Protein AF-A0ABD0WQ02-F1 (afdb_monomer_lite)

InterPro domains:
  IPR027932 Protein of unknown function DUF4606 [PF15379] (105-204)

Foldseek 3Di:
DVVVVVVVVVVVVVVVVVVVVVVVVVVPDDDPDPVVVVVVVVVVVVVVVVVVVVVCVVDDDDDDDDPDDDDDDDDDDDDDDDDPPPDPPDDDDDDDDDDDPDDPDDPVVVVVVVVVVVVVVVVCVVVPPDDDLVPDPVSVVVVVVVVVVVVVVVVVVVVVVVVVVVVVVVCCVVPPPVNVVVVVCVLQDDPPDDPVVNVVSVVVVVVVVPDDDDDDD

Organism: Umbra pygmaea (NCBI:txid75934)

Sequence (217 aa):
MITQVNSELNTEIRRERRLKQKERREDNREPQSAEGRESILQSKTYCRQMIKHVYRKERPEASKETWMTREQPPPGERRLKMGLRRQCVSVEAKGSEKRTPSEPVPLQFISALKLKSFREEMKRAVNAELHHPGQCERCLQQQATLSLNTFIRRKTTQLDAGTLEAKLQVHLCNRDAVCLLGEFLRDIPKPSDAPNWIWKQLQARERCTQQPGLAAE

Structure (mmCIF, N/CA/C/O backbone):
data_AF-A0ABD0WQ02-F1
#
_entry.id   AF-A0ABD0WQ02-F1
#
loop_
_atom_site.group_PDB
_atom_site.id
_atom_site.type_symbol
_atom_site.label_atom_id
_atom_site.label_alt_id
_atom_site.label_comp_id
_atom_site.label_asym_id
_atom_site.label_entity_id
_atom_site.label_seq_id
_atom_site.pdbx_PDB_ins_code
_atom_site.Cartn_x
_atom_site.Cartn_y
_atom_site.Cartn_z
_atom_site.occupancy
_atom_site.B_iso_or_equiv
_atom_site.auth_seq_id
_atom_site.auth_comp_id
_atom_site.auth_asym_id
_atom_site.auth_atom_id
_atom_site.pdbx_PDB_model_num
ATOM 1 N N . MET A 1 1 ? 4.666 44.256 -15.714 1.00 58.50 1 MET A N 1
ATOM 2 C CA . MET A 1 1 ? 5.268 43.053 -15.092 1.00 58.50 1 MET A CA 1
ATOM 3 C C . MET A 1 1 ? 4.372 42.437 -14.015 1.00 58.50 1 MET A C 1
ATOM 5 O O . MET A 1 1 ? 4.045 41.269 -14.144 1.00 58.50 1 MET A O 1
ATOM 9 N N . ILE A 1 2 ? 3.879 43.192 -13.023 1.00 55.22 2 ILE A N 1
ATOM 10 C CA . ILE A 1 2 ? 3.020 42.653 -11.937 1.00 55.22 2 ILE A CA 1
ATOM 11 C C . ILE A 1 2 ? 1.706 42.019 -12.449 1.00 55.22 2 ILE A C 1
ATOM 13 O O . ILE A 1 2 ? 1.268 40.987 -11.950 1.00 55.22 2 ILE A O 1
ATOM 17 N N . THR A 1 3 ? 1.088 42.587 -13.486 1.00 63.50 3 THR A N 1
ATOM 18 C CA . THR A 1 3 ? -0.161 42.070 -14.080 1.00 63.50 3 THR A CA 1
ATOM 19 C C . THR A 1 3 ? 0.006 40.731 -14.799 1.00 63.50 3 THR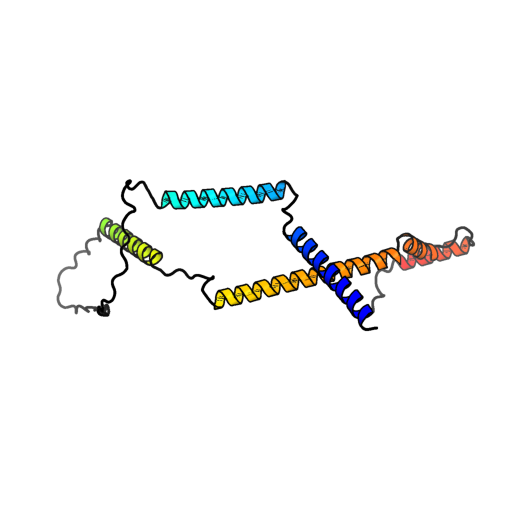 A C 1
ATOM 21 O O . THR A 1 3 ? -0.927 39.933 -14.816 1.00 63.50 3 THR A O 1
ATOM 24 N N . GLN A 1 4 ? 1.194 40.472 -15.347 1.00 62.66 4 GLN A N 1
ATOM 25 C CA . GLN A 1 4 ? 1.525 39.239 -16.062 1.00 62.66 4 GLN A CA 1
ATOM 26 C C . GLN A 1 4 ? 1.830 38.095 -15.087 1.00 62.66 4 GLN A C 1
ATOM 28 O O . GLN A 1 4 ? 1.313 36.995 -15.236 1.00 62.66 4 GLN A O 1
ATOM 33 N N . VAL A 1 5 ? 2.547 38.392 -14.000 1.00 67.75 5 VAL A N 1
ATOM 34 C CA . VAL A 1 5 ? 2.764 37.429 -12.908 1.00 67.75 5 VAL A CA 1
ATOM 35 C C . VAL A 1 5 ? 1.434 37.048 -12.242 1.00 67.75 5 VAL A C 1
ATOM 37 O O . VAL A 1 5 ? 1.190 35.882 -11.938 1.00 67.75 5 VAL A O 1
ATOM 40 N N . ASN A 1 6 ? 0.518 38.010 -12.081 1.00 62.97 6 ASN A N 1
ATOM 41 C CA . ASN A 1 6 ? -0.805 37.741 -11.519 1.00 62.97 6 ASN A CA 1
ATOM 42 C C . ASN A 1 6 ? -1.697 36.904 -12.447 1.00 62.97 6 ASN A C 1
ATOM 44 O O . ASN A 1 6 ? -2.488 36.099 -11.953 1.00 62.97 6 ASN A O 1
ATOM 48 N N . SER A 1 7 ? -1.620 37.064 -13.771 1.00 72.44 7 SER A N 1
ATOM 49 C CA . SER A 1 7 ? -2.402 36.225 -14.688 1.00 72.44 7 SER A CA 1
ATOM 50 C C . SER A 1 7 ? -1.874 34.789 -14.715 1.00 72.44 7 SER A C 1
ATOM 52 O O . SER A 1 7 ? -2.677 33.858 -14.640 1.00 72.44 7 SER A O 1
ATOM 54 N N . GLU A 1 8 ? -0.554 34.605 -14.711 1.00 74.12 8 GLU A N 1
ATOM 55 C CA . GLU A 1 8 ? 0.101 33.293 -14.646 1.00 74.12 8 GLU A CA 1
ATOM 56 C C . GLU A 1 8 ? -0.242 32.555 -13.344 1.00 74.12 8 GLU A C 1
ATOM 58 O O . GLU A 1 8 ? -0.749 31.428 -13.385 1.00 74.12 8 GLU A O 1
ATOM 63 N N . LEU A 1 9 ? -0.120 33.222 -12.192 1.00 73.19 9 LEU A N 1
ATOM 64 C CA . LEU A 1 9 ? -0.469 32.640 -10.894 1.00 73.19 9 LEU A CA 1
ATOM 65 C C . LEU A 1 9 ? -1.950 32.228 -10.824 1.00 73.19 9 LEU A C 1
ATOM 67 O O . LEU A 1 9 ? -2.296 31.156 -10.324 1.00 73.19 9 LEU A O 1
ATOM 71 N N . ASN A 1 10 ? -2.845 33.038 -11.396 1.00 74.25 10 ASN A N 1
ATOM 72 C CA . ASN A 1 10 ? -4.270 32.716 -11.460 1.00 74.25 10 ASN A CA 1
ATOM 73 C C . ASN A 1 10 ? -4.581 31.536 -12.394 1.00 74.25 10 ASN A C 1
ATOM 75 O O . ASN A 1 10 ? -5.540 30.795 -12.146 1.00 74.25 10 ASN A O 1
ATOM 79 N N . THR A 1 11 ? -3.808 31.337 -13.465 1.00 78.81 11 THR A N 1
ATOM 80 C CA . THR A 1 11 ? -3.963 30.151 -14.322 1.00 78.81 11 THR A CA 1
ATOM 81 C C . THR A 1 11 ? -3.508 28.877 -13.621 1.00 78.81 11 THR A C 1
ATOM 83 O O . THR A 1 11 ? -4.197 27.859 -13.727 1.00 78.81 11 THR A O 1
ATOM 86 N N . GLU A 1 12 ? -2.443 28.949 -12.825 1.00 80.94 12 GLU A N 1
ATOM 87 C CA . GLU A 1 12 ? -1.911 27.796 -12.102 1.00 80.94 12 GLU A CA 1
ATOM 88 C C . GLU A 1 12 ? -2.838 27.365 -10.958 1.00 80.94 12 GLU A C 1
ATOM 90 O O . GLU A 1 12 ? -3.225 26.200 -10.868 1.00 80.94 12 GLU A O 1
ATOM 95 N N . ILE A 1 13 ? -3.372 28.324 -10.193 1.00 82.62 13 ILE A N 1
ATOM 96 C CA . ILE A 1 13 ? -4.397 28.054 -9.169 1.00 82.62 13 ILE A CA 1
ATOM 97 C C . ILE A 1 13 ? -5.637 27.380 -9.784 1.00 82.62 13 ILE A C 1
ATOM 99 O O . ILE A 1 13 ? -6.251 26.494 -9.179 1.00 82.62 13 ILE A O 1
ATOM 103 N N . ARG A 1 14 ? -6.037 27.770 -11.002 1.00 78.44 14 ARG A N 1
ATOM 104 C CA . ARG A 1 14 ? -7.165 27.136 -11.706 1.00 78.44 14 ARG A CA 1
ATOM 105 C C . ARG A 1 14 ? -6.834 25.717 -12.172 1.00 78.44 14 ARG A C 1
ATOM 107 O O . ARG A 1 14 ? -7.721 24.862 -12.109 1.00 78.44 14 ARG A O 1
ATOM 114 N N . ARG A 1 15 ? -5.601 25.448 -12.611 1.00 82.00 15 ARG A N 1
ATOM 115 C CA . ARG A 1 15 ? -5.143 24.095 -12.974 1.00 82.00 15 ARG A CA 1
ATOM 116 C C . ARG A 1 15 ? -5.114 23.176 -11.762 1.00 82.00 15 ARG A C 1
ATOM 118 O O . ARG A 1 15 ? -5.722 22.108 -11.819 1.00 82.00 15 ARG A O 1
ATOM 125 N N . GLU A 1 16 ? -4.546 23.621 -10.645 1.00 80.94 16 GLU A N 1
ATOM 126 C CA . GLU A 1 16 ? -4.529 22.841 -9.405 1.00 80.94 16 GLU A CA 1
ATOM 127 C C . GLU A 1 16 ? -5.938 22.482 -8.921 1.00 80.94 16 GLU A C 1
ATOM 129 O O . GLU A 1 16 ? -6.197 21.348 -8.515 1.00 80.94 16 GLU A O 1
ATOM 134 N N . ARG A 1 17 ? -6.887 23.427 -8.993 1.00 83.19 17 ARG A N 1
ATOM 135 C CA . ARG A 1 17 ? -8.285 23.160 -8.620 1.00 83.19 17 ARG A CA 1
ATOM 136 C C . ARG A 1 17 ? -8.924 22.100 -9.519 1.00 83.19 17 ARG A C 1
ATOM 138 O O . ARG A 1 17 ? -9.641 21.241 -9.009 1.00 83.19 17 ARG A O 1
ATOM 145 N N . ARG A 1 18 ? -8.646 22.123 -10.828 1.00 81.00 18 ARG A N 1
ATOM 146 C CA . ARG A 1 18 ? -9.141 21.111 -11.780 1.00 81.00 18 ARG A CA 1
ATOM 147 C C . ARG A 1 18 ? -8.528 19.736 -11.517 1.00 81.00 18 ARG A C 1
ATOM 149 O O . ARG A 1 18 ? -9.262 18.751 -11.526 1.00 81.00 18 ARG A O 1
ATOM 156 N N . LEU A 1 19 ? -7.229 19.669 -11.222 1.00 77.25 19 LEU A N 1
ATOM 157 C CA . LEU A 1 19 ? -6.541 18.420 -10.879 1.00 77.25 19 LEU A CA 1
ATOM 158 C C . LEU A 1 19 ? -7.073 17.829 -9.567 1.00 77.25 19 LEU A C 1
ATOM 160 O O . LEU A 1 19 ? -7.493 16.675 -9.554 1.00 77.25 19 LEU A O 1
ATOM 164 N N . LYS A 1 20 ? -7.209 18.640 -8.509 1.00 75.75 20 LYS A N 1
ATOM 165 C CA . LYS A 1 20 ? -7.821 18.216 -7.234 1.00 75.75 20 LYS A CA 1
ATOM 166 C C . LYS A 1 20 ? -9.274 17.764 -7.392 1.00 75.75 20 LYS A C 1
ATOM 168 O O . LYS A 1 20 ? -9.738 16.895 -6.657 1.00 75.75 20 LYS A O 1
ATOM 173 N N . GLN A 1 21 ? -10.031 18.363 -8.312 1.00 76.12 21 GLN A N 1
ATOM 174 C CA . GLN A 1 21 ? -11.405 17.942 -8.590 1.00 76.12 21 GLN A CA 1
ATOM 175 C C . GLN A 1 21 ? -11.459 16.627 -9.381 1.00 76.12 21 GLN A C 1
ATOM 177 O O . GLN A 1 21 ? -12.359 15.823 -9.144 1.00 76.12 21 GLN A O 1
ATOM 182 N N . LYS A 1 22 ? -10.503 16.390 -10.287 1.00 71.44 22 LYS A N 1
ATOM 183 C CA . LYS A 1 22 ? -10.364 15.123 -11.018 1.00 71.44 22 LYS A CA 1
ATOM 184 C C . LYS A 1 22 ? -9.948 13.982 -10.083 1.00 71.44 22 LYS A C 1
ATOM 186 O O . LYS A 1 22 ? -10.582 12.935 -10.106 1.00 71.44 22 LYS A O 1
ATOM 191 N N . GLU A 1 23 ? -8.998 14.229 -9.184 1.00 63.03 23 GLU A N 1
ATOM 192 C CA . GLU A 1 23 ? -8.532 13.265 -8.178 1.00 63.03 23 GLU A CA 1
ATOM 193 C C . GLU A 1 23 ? -9.667 12.821 -7.233 1.00 63.03 23 GLU A C 1
ATOM 195 O O . GLU A 1 23 ? -9.897 11.628 -7.053 1.00 63.03 23 GLU A O 1
ATOM 200 N N . ARG A 1 24 ? -10.492 13.760 -6.737 1.00 65.62 24 ARG A N 1
ATOM 201 C CA . ARG A 1 24 ? -11.692 13.422 -5.938 1.00 65.62 24 ARG A CA 1
ATOM 202 C C . ARG A 1 24 ? -12.722 12.576 -6.690 1.00 65.62 24 ARG A C 1
ATOM 204 O O . ARG A 1 24 ? -13.493 11.857 -6.061 1.00 65.62 24 ARG A O 1
ATOM 211 N N . ARG A 1 25 ? -12.796 12.700 -8.019 1.00 61.62 25 ARG A N 1
ATOM 212 C CA . ARG A 1 25 ? -13.701 11.888 -8.849 1.00 61.62 25 ARG A CA 1
ATOM 213 C C . ARG A 1 25 ? -13.155 10.479 -9.071 1.00 61.62 25 ARG A C 1
ATOM 215 O O . ARG A 1 25 ? -13.950 9.555 -9.194 1.00 61.62 25 ARG A O 1
ATOM 222 N N . GLU A 1 26 ? -11.836 10.316 -9.108 1.00 59.44 26 GLU A N 1
ATOM 223 C CA . GLU A 1 26 ? -11.183 9.010 -9.234 1.00 59.44 26 GLU A CA 1
ATOM 224 C C . GLU A 1 26 ? -11.197 8.229 -7.912 1.00 59.44 26 GLU A C 1
ATOM 226 O O . GLU A 1 26 ? -11.478 7.035 -7.932 1.00 59.44 26 GLU A O 1
ATOM 231 N N . ASP A 1 27 ? -11.038 8.896 -6.764 1.00 54.09 27 ASP A N 1
ATOM 232 C CA . ASP A 1 27 ? -11.165 8.266 -5.437 1.00 54.09 27 ASP A CA 1
ATOM 233 C C . ASP A 1 27 ? -12.590 7.767 -5.121 1.00 54.09 27 ASP A C 1
ATOM 235 O O . ASP A 1 27 ? -12.761 6.801 -4.381 1.00 54.09 27 ASP A O 1
ATOM 239 N N . ASN A 1 28 ? -13.621 8.390 -5.704 1.00 56.91 28 ASN A N 1
ATOM 240 C CA . ASN A 1 28 ? -15.024 7.962 -5.589 1.00 56.91 28 ASN A CA 1
ATOM 241 C C . ASN A 1 28 ? -15.450 6.960 -6.677 1.00 56.91 28 ASN A C 1
ATOM 243 O O . ASN A 1 28 ? -16.639 6.660 -6.815 1.00 56.91 28 ASN A O 1
ATOM 247 N N . ARG A 1 29 ? -14.515 6.460 -7.492 1.00 54.62 29 ARG A N 1
ATOM 248 C CA . ARG A 1 29 ? -14.840 5.528 -8.570 1.00 54.62 29 ARG A CA 1
ATOM 249 C C . ARG A 1 29 ? -15.044 4.131 -7.985 1.00 54.62 29 ARG A C 1
ATOM 251 O O . ARG A 1 29 ? -14.101 3.445 -7.609 1.00 54.62 29 ARG A O 1
ATOM 258 N N . GLU A 1 30 ? -16.307 3.730 -7.900 1.00 59.22 30 GLU A N 1
ATOM 259 C CA . GLU A 1 30 ? -16.721 2.406 -7.434 1.00 59.22 30 GLU A CA 1
ATOM 260 C C . GLU A 1 30 ? -16.055 1.300 -8.285 1.00 59.22 30 GLU A C 1
ATOM 262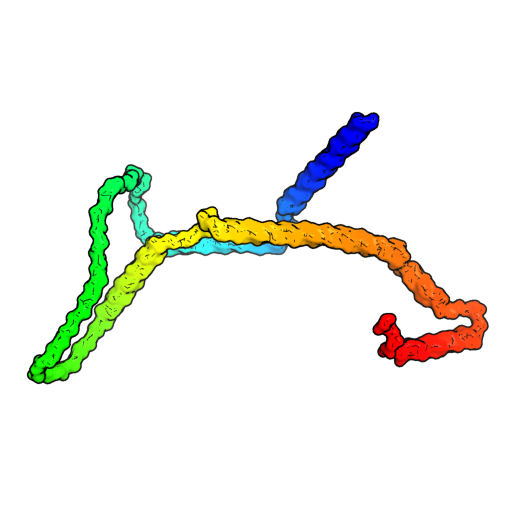 O O . GLU A 1 30 ? -15.985 1.460 -9.512 1.00 59.22 30 GLU A O 1
ATOM 267 N N . PRO A 1 31 ? -15.574 0.187 -7.686 1.00 53.81 31 PRO A N 1
ATOM 268 C CA . PRO A 1 31 ? -14.853 -0.861 -8.410 1.00 53.81 31 PRO A CA 1
ATOM 269 C C . PRO A 1 31 ? -15.636 -1.296 -9.650 1.00 53.81 31 PRO A C 1
ATOM 271 O O . PRO A 1 31 ? -16.807 -1.640 -9.538 1.00 53.81 31 PRO A O 1
ATOM 274 N N . GLN A 1 32 ? -15.037 -1.237 -10.841 1.00 51.91 32 GLN A N 1
ATOM 275 C CA . GLN A 1 32 ? -15.743 -1.520 -12.102 1.00 51.91 32 GLN A CA 1
ATOM 276 C C . GLN A 1 32 ? -15.813 -3.016 -12.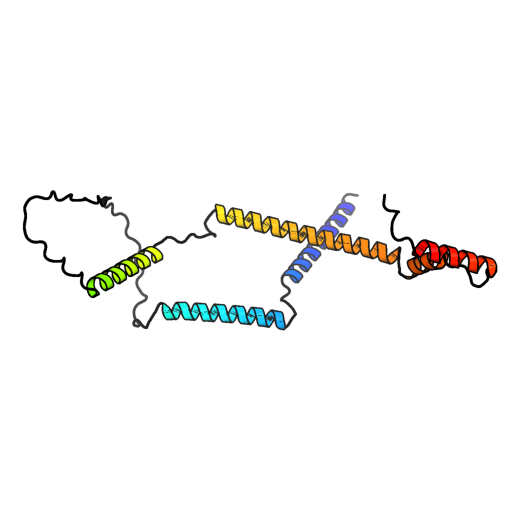447 1.00 51.91 32 GLN A C 1
ATOM 278 O O . GLN A 1 32 ? -16.540 -3.392 -13.360 1.00 51.91 32 GLN A O 1
ATOM 283 N N . SER A 1 33 ? -15.104 -3.871 -11.703 1.00 54.00 33 SER A N 1
ATOM 284 C CA . SER A 1 33 ? -15.207 -5.327 -11.837 1.00 54.00 33 SER A CA 1
ATOM 285 C C . SER A 1 33 ? -16.506 -5.831 -11.196 1.00 54.00 33 SER A C 1
ATOM 287 O O . SER A 1 33 ? -16.785 -5.539 -10.028 1.00 54.00 33 SER A O 1
ATOM 289 N N . ALA A 1 34 ? -17.293 -6.591 -11.963 1.00 55.88 34 ALA A N 1
ATOM 290 C CA . ALA A 1 34 ? -18.526 -7.229 -11.501 1.00 55.88 34 ALA A CA 1
ATOM 291 C C . ALA A 1 34 ? -18.277 -8.149 -10.289 1.00 55.88 34 ALA A C 1
ATOM 293 O O . ALA A 1 34 ? -19.029 -8.095 -9.318 1.00 55.88 34 ALA A O 1
ATOM 294 N N . GLU A 1 35 ? -17.156 -8.876 -10.284 1.00 54.94 35 GLU A N 1
ATOM 295 C CA . GLU A 1 35 ? -16.752 -9.781 -9.198 1.00 54.94 35 GLU A CA 1
ATOM 296 C C . GLU A 1 35 ? -16.457 -9.028 -7.888 1.00 54.94 35 GLU A C 1
ATOM 298 O O . GLU A 1 35 ? -16.830 -9.465 -6.796 1.00 54.94 35 GLU A O 1
ATOM 303 N N . GLY A 1 36 ? -15.841 -7.843 -7.980 1.00 51.31 36 GLY A N 1
ATOM 304 C CA . GLY A 1 36 ? -15.554 -7.003 -6.814 1.00 51.31 36 GLY A CA 1
ATOM 305 C C . GLY A 1 36 ? -16.816 -6.415 -6.173 1.00 51.31 36 GLY A C 1
ATOM 306 O O . GLY A 1 36 ? -16.904 -6.308 -4.948 1.00 51.31 36 GLY A O 1
ATOM 307 N N . ARG A 1 37 ? -17.823 -6.065 -6.985 1.00 56.50 37 ARG A N 1
ATOM 308 C CA . ARG A 1 37 ? -19.118 -5.555 -6.498 1.00 56.50 37 ARG A CA 1
ATOM 309 C C . ARG A 1 37 ? -19.926 -6.642 -5.803 1.00 56.50 37 ARG A C 1
ATOM 311 O O . ARG A 1 37 ? -20.528 -6.376 -4.764 1.00 56.50 37 ARG A O 1
ATOM 318 N N . GLU A 1 38 ? -19.904 -7.853 -6.347 1.00 63.97 38 GLU A N 1
ATOM 319 C CA . GLU A 1 38 ? -20.639 -8.993 -5.809 1.00 63.97 38 GLU A CA 1
ATOM 320 C C . GLU A 1 38 ? -20.063 -9.452 -4.462 1.00 63.97 38 GLU A C 1
ATOM 322 O O . GLU A 1 38 ? -20.814 -9.624 -3.504 1.00 63.97 38 GLU A O 1
ATOM 327 N N . SER A 1 39 ? -18.733 -9.491 -4.326 1.00 61.59 39 SER A N 1
ATOM 328 C CA . SER A 1 39 ? -18.047 -9.795 -3.060 1.00 61.59 39 SER A CA 1
ATOM 329 C C . SER A 1 39 ? -18.341 -8.767 -1.950 1.00 61.59 39 SER A C 1
ATOM 331 O O . SER A 1 39 ? -18.658 -9.123 -0.809 1.00 61.59 39 SER A O 1
ATOM 333 N N . ILE A 1 40 ? -18.340 -7.468 -2.279 1.00 66.25 40 ILE A N 1
ATOM 334 C CA . ILE A 1 40 ? -18.689 -6.401 -1.323 1.00 66.25 40 ILE A CA 1
ATOM 335 C C . ILE A 1 40 ? -20.172 -6.475 -0.931 1.00 66.25 40 ILE A C 1
ATOM 337 O O . ILE A 1 40 ? -20.515 -6.262 0.237 1.00 66.25 40 ILE A O 1
ATOM 341 N N . LEU A 1 41 ? -21.062 -6.776 -1.880 1.00 69.94 41 LEU A N 1
ATOM 342 C CA . LEU A 1 41 ? -22.494 -6.911 -1.617 1.00 69.94 41 LEU A CA 1
ATOM 343 C C . LEU A 1 41 ? -22.784 -8.134 -0.737 1.00 69.94 41 LEU A C 1
ATOM 345 O O . LEU A 1 41 ? -23.512 -8.005 0.248 1.00 69.94 41 LEU A O 1
ATOM 349 N N . GLN A 1 42 ? -22.148 -9.275 -1.020 1.00 72.06 42 GLN A N 1
ATOM 350 C CA . GLN A 1 42 ? -22.232 -10.493 -0.212 1.00 72.06 42 GLN A CA 1
ATOM 351 C C . GLN A 1 42 ? -21.767 -10.240 1.227 1.00 72.06 42 GLN A C 1
ATOM 353 O O . GLN A 1 42 ? -22.506 -10.527 2.173 1.00 72.06 42 GLN A O 1
ATOM 358 N N . SER A 1 43 ? -20.618 -9.583 1.411 1.00 72.81 43 SER A N 1
ATOM 359 C CA . SER A 1 43 ? -20.110 -9.203 2.736 1.00 72.81 43 SER A CA 1
ATOM 360 C C . SER A 1 43 ? -21.076 -8.278 3.496 1.00 72.81 43 SER A C 1
ATOM 362 O O . SER A 1 43 ? -21.418 -8.530 4.656 1.00 72.81 43 SER A O 1
ATOM 364 N N . LYS A 1 44 ? -21.634 -7.255 2.829 1.00 78.50 44 LYS A N 1
ATOM 365 C CA . LYS A 1 44 ? -22.646 -6.360 3.427 1.00 78.50 44 LYS A CA 1
ATOM 366 C C . LYS A 1 44 ? -23.928 -7.106 3.812 1.00 78.50 44 LYS A C 1
ATOM 368 O O . LYS A 1 44 ? -24.498 -6.834 4.872 1.00 78.50 44 LYS A O 1
ATOM 373 N N . THR A 1 45 ? -24.390 -8.048 2.986 1.00 81.50 45 THR A N 1
ATOM 374 C CA . THR A 1 45 ? -25.578 -8.860 3.295 1.00 81.50 45 THR A CA 1
ATOM 375 C C . THR A 1 45 ? -25.347 -9.802 4.471 1.00 81.50 45 THR A C 1
ATOM 377 O O . THR A 1 45 ? -26.208 -9.877 5.350 1.00 81.50 45 THR A O 1
ATOM 380 N N . TYR A 1 46 ? -24.171 -10.426 4.549 1.00 83.06 46 TYR A N 1
ATOM 381 C CA . TYR A 1 46 ? -23.774 -11.292 5.654 1.00 83.06 46 TYR A CA 1
ATOM 382 C C . TYR A 1 46 ? -23.750 -10.530 6.985 1.00 83.06 46 TYR A C 1
ATOM 384 O O . TYR A 1 46 ? -24.428 -10.920 7.937 1.00 83.06 46 TYR A O 1
ATOM 392 N N . CYS A 1 47 ? -23.081 -9.372 7.033 1.00 68.38 47 CYS A N 1
ATOM 393 C CA . CYS A 1 47 ? -23.049 -8.529 8.231 1.00 68.38 47 CYS A CA 1
ATOM 394 C C . CYS A 1 47 ? -24.460 -8.108 8.673 1.00 68.38 47 CYS A C 1
ATOM 396 O O . CYS A 1 47 ? -24.793 -8.167 9.856 1.00 68.38 47 CYS A O 1
ATOM 398 N N . ARG A 1 48 ? -25.337 -7.750 7.726 1.00 81.88 48 ARG A N 1
ATOM 399 C CA . ARG A 1 48 ? -26.725 -7.364 8.027 1.00 81.88 48 ARG A CA 1
ATOM 400 C C . ARG A 1 48 ? -27.555 -8.529 8.576 1.00 81.88 48 ARG A C 1
ATOM 402 O O . ARG A 1 48 ? -28.395 -8.313 9.451 1.00 81.88 48 ARG A O 1
ATOM 409 N N . GLN A 1 49 ? -27.351 -9.745 8.072 1.00 80.69 49 GLN A N 1
ATOM 410 C CA . GLN A 1 49 ? -28.025 -10.946 8.574 1.00 80.69 49 GLN A CA 1
ATOM 411 C C . GLN A 1 49 ? -27.526 -11.331 9.967 1.00 80.69 49 GLN A C 1
ATOM 413 O O . GLN A 1 49 ? -28.345 -11.601 10.845 1.00 80.69 49 GLN A O 1
ATOM 418 N N . MET A 1 50 ? -26.215 -11.261 10.198 1.00 79.94 50 MET A N 1
ATOM 419 C CA . MET A 1 50 ? -25.612 -11.538 11.500 1.00 79.94 50 MET A CA 1
ATOM 420 C C . MET A 1 50 ? -26.101 -10.576 12.579 1.00 79.94 50 MET A C 1
ATOM 422 O O . MET A 1 50 ? -26.532 -11.025 13.639 1.00 79.94 50 MET A O 1
ATOM 426 N N . ILE A 1 51 ? -26.149 -9.272 12.285 1.00 82.06 51 ILE A N 1
ATOM 427 C CA . ILE A 1 51 ? -26.714 -8.270 13.198 1.00 82.06 51 ILE A CA 1
ATOM 428 C C . ILE A 1 51 ? -28.166 -8.636 13.536 1.00 82.06 51 ILE A C 1
ATOM 430 O O . ILE A 1 51 ? -28.518 -8.760 14.704 1.00 82.06 51 ILE A O 1
ATOM 434 N N . LYS A 1 52 ? -29.011 -8.918 12.536 1.00 76.56 52 LYS A N 1
ATOM 435 C CA . LYS A 1 52 ? -30.405 -9.336 12.781 1.00 76.56 52 LYS A CA 1
ATOM 436 C C . LYS A 1 52 ? -30.517 -10.606 13.630 1.00 76.56 52 LYS A C 1
ATOM 438 O O . LYS A 1 52 ? -31.491 -10.738 14.369 1.00 76.56 52 LYS A O 1
ATOM 443 N N . HIS A 1 53 ? -29.578 -11.539 13.502 1.00 73.50 53 HIS A N 1
ATOM 444 C CA . HIS A 1 53 ? -29.566 -12.770 14.287 1.00 73.50 53 HIS A CA 1
ATOM 445 C C . HIS A 1 53 ? -29.205 -12.520 15.749 1.00 73.50 53 HIS A C 1
ATOM 447 O O . HIS A 1 53 ? -29.859 -13.078 16.627 1.00 73.50 53 HIS A O 1
ATOM 453 N N . VAL A 1 54 ? -28.225 -11.651 16.004 1.00 73.50 54 VAL A N 1
ATOM 454 C CA . VAL A 1 54 ? -27.848 -11.221 17.357 1.00 73.50 54 VAL A CA 1
ATOM 455 C C . VAL A 1 54 ? -29.028 -10.512 18.029 1.00 73.50 54 VAL A C 1
ATOM 457 O O . VAL A 1 54 ? -29.468 -10.942 19.092 1.00 73.50 54 VAL A O 1
ATOM 460 N N . TYR A 1 55 ? -29.651 -9.547 17.345 1.00 66.38 55 TYR A N 1
ATOM 461 C CA . TYR A 1 55 ? -30.809 -8.815 17.876 1.00 66.38 55 TYR A CA 1
ATOM 462 C C . TYR A 1 55 ? -32.040 -9.703 18.134 1.00 66.38 55 TYR A C 1
ATOM 464 O O . TYR A 1 55 ? -32.784 -9.459 19.080 1.00 66.38 55 TYR A O 1
ATOM 472 N N . ARG A 1 56 ? -32.269 -10.752 17.328 1.00 64.56 56 ARG A N 1
ATOM 473 C CA . ARG A 1 56 ? -33.347 -11.730 17.583 1.00 64.56 56 ARG A CA 1
ATOM 474 C C . ARG A 1 56 ? -33.031 -12.687 18.732 1.00 64.56 56 ARG A C 1
ATOM 476 O O . ARG A 1 56 ? -33.948 -13.136 19.406 1.00 64.56 56 ARG A O 1
ATOM 483 N N . LYS A 1 57 ? -31.755 -13.005 18.960 1.00 66.62 57 LYS A N 1
ATOM 484 C CA . LYS A 1 57 ? -31.324 -13.913 20.032 1.00 66.62 57 LYS A CA 1
ATOM 485 C C . LYS A 1 57 ? -31.362 -13.243 21.411 1.00 66.62 57 LYS A C 1
ATOM 487 O O . LYS A 1 57 ? -31.562 -13.929 22.406 1.00 66.62 57 LYS A O 1
ATOM 492 N N . GLU A 1 58 ? -31.226 -11.919 21.461 1.00 55.69 58 GLU A N 1
ATOM 493 C CA . GLU A 1 58 ? -31.308 -11.119 22.693 1.00 55.69 58 GLU A CA 1
ATOM 494 C C . GLU A 1 58 ? -32.747 -10.807 23.149 1.00 55.69 58 GLU A C 1
ATOM 496 O O . GLU A 1 58 ? -32.950 -10.395 24.290 1.00 55.69 58 GLU A O 1
ATOM 501 N N . ARG A 1 59 ? -33.765 -11.050 22.309 1.00 52.59 59 ARG A N 1
ATOM 502 C CA . ARG A 1 59 ? -35.185 -10.948 22.689 1.00 52.59 59 ARG A CA 1
ATOM 503 C C . ARG A 1 59 ? -35.980 -12.185 22.260 1.00 52.59 59 ARG A C 1
ATOM 505 O O . ARG A 1 59 ? -36.559 -12.180 21.173 1.00 52.59 59 ARG A O 1
ATOM 512 N N . PRO A 1 60 ? -36.099 -13.218 23.110 1.00 47.56 60 PRO A N 1
ATOM 513 C CA . PRO A 1 60 ? -37.194 -14.160 22.973 1.00 47.56 60 PRO A CA 1
ATOM 514 C C . PRO A 1 60 ? -38.469 -13.458 23.467 1.00 47.56 60 PRO A C 1
ATOM 516 O O . PRO A 1 60 ? -38.617 -13.244 24.664 1.00 47.56 60 PRO A O 1
ATOM 519 N N . GLU A 1 61 ? -39.311 -13.013 22.525 1.00 51.72 61 GLU A N 1
ATOM 520 C CA . GLU A 1 61 ? -40.740 -12.672 22.687 1.00 51.72 61 GLU A CA 1
ATOM 521 C C . GLU A 1 61 ? -41.163 -12.248 24.110 1.00 51.72 61 GLU A C 1
ATOM 523 O O . GLU A 1 61 ? -41.725 -13.031 24.874 1.00 51.72 61 GLU A O 1
ATOM 528 N N . ALA A 1 62 ? -40.926 -10.984 24.467 1.00 41.91 62 ALA A N 1
ATOM 529 C CA . ALA A 1 62 ? -41.609 -10.352 25.589 1.00 41.91 62 ALA A CA 1
ATOM 530 C C . ALA A 1 62 ? -42.477 -9.217 25.048 1.00 41.91 62 ALA A C 1
ATOM 532 O O . ALA A 1 62 ? -41.968 -8.186 24.611 1.00 41.91 62 ALA A O 1
ATOM 533 N N . SER A 1 63 ? -43.779 -9.497 25.055 1.00 42.66 63 SER A N 1
ATOM 534 C CA . SER A 1 63 ? -44.903 -8.592 25.278 1.00 42.66 63 SER A CA 1
ATOM 535 C C . SER A 1 63 ? -44.784 -7.179 24.708 1.00 42.66 63 SER A C 1
ATOM 537 O O . SER A 1 63 ? -44.030 -6.329 25.178 1.00 42.66 63 SER A O 1
ATOM 539 N N . LYS A 1 64 ? -45.660 -6.909 23.740 1.00 47.41 64 LYS A N 1
ATOM 540 C CA . LYS A 1 64 ? -46.182 -5.574 23.453 1.00 47.41 64 LYS A CA 1
ATOM 541 C C . LYS A 1 64 ? -46.550 -4.904 24.782 1.00 47.41 64 LYS A C 1
ATOM 543 O O . LYS A 1 64 ? -47.436 -5.421 25.445 1.00 47.41 64 LYS A O 1
ATOM 548 N N . GLU A 1 65 ? -45.865 -3.826 25.162 1.00 40.44 65 GLU A N 1
ATOM 549 C CA . GLU A 1 65 ? -46.441 -2.654 25.839 1.00 40.44 65 GLU A CA 1
ATOM 550 C C . GLU A 1 65 ? -45.376 -1.607 26.220 1.00 40.44 65 GLU A C 1
ATOM 552 O O . GLU A 1 65 ? -44.297 -1.917 26.717 1.00 40.44 65 GLU A O 1
ATOM 557 N N . THR A 1 66 ? -45.752 -0.348 25.982 1.00 41.50 66 THR A N 1
ATOM 558 C CA . THR A 1 66 ? -45.332 0.845 26.733 1.00 41.50 66 THR A CA 1
ATOM 559 C C . THR A 1 66 ? -43.912 1.378 26.514 1.00 41.50 66 THR A C 1
ATOM 561 O O . THR A 1 66 ? -43.017 1.237 27.340 1.00 41.50 66 THR A O 1
ATOM 564 N N . TRP A 1 67 ? -43.755 2.154 25.435 1.00 33.69 67 TRP A N 1
ATOM 565 C CA . TRP A 1 67 ? -42.699 3.168 25.303 1.00 33.69 67 TRP A CA 1
ATOM 566 C C . TRP A 1 67 ? -43.294 4.568 25.446 1.00 33.69 67 TRP A C 1
ATOM 568 O O . TRP A 1 67 ? -43.387 5.303 24.471 1.00 33.69 67 TRP A O 1
ATOM 578 N N . MET A 1 68 ? -43.729 4.928 26.650 1.00 34.41 68 MET A N 1
ATOM 579 C CA . MET A 1 68 ? -44.055 6.312 27.001 1.00 34.41 68 MET A CA 1
ATOM 580 C C . MET A 1 68 ? -43.872 6.511 28.508 1.00 34.41 68 MET A C 1
ATOM 582 O O . MET A 1 68 ? -44.852 6.568 29.237 1.00 34.41 68 MET A O 1
ATOM 586 N N . THR A 1 69 ? -42.635 6.639 28.994 1.00 34.31 69 THR A N 1
ATOM 587 C CA . THR A 1 69 ? -42.339 7.604 30.068 1.00 34.31 69 THR A CA 1
ATOM 588 C C . THR A 1 69 ? -40.857 7.964 30.064 1.00 34.31 69 THR A C 1
ATOM 590 O O . THR A 1 69 ? -39.973 7.119 30.165 1.00 34.31 69 THR A O 1
ATOM 593 N N . ARG A 1 70 ? -40.617 9.262 29.913 1.00 40.12 70 ARG A N 1
ATOM 594 C CA . ARG A 1 70 ? -39.374 9.969 30.193 1.00 40.12 70 ARG A CA 1
ATOM 595 C C . ARG A 1 70 ? -39.360 10.249 31.693 1.00 40.12 70 ARG A C 1
ATOM 597 O O . ARG A 1 70 ? -40.239 10.965 32.145 1.00 40.12 70 ARG A O 1
ATOM 604 N N . GLU A 1 71 ? -38.357 9.776 32.417 1.00 31.75 71 GLU A N 1
ATOM 605 C CA . GLU A 1 71 ? -38.029 10.263 33.762 1.00 31.75 71 GLU A CA 1
ATOM 606 C C . GLU A 1 71 ? -36.524 10.567 33.790 1.00 31.75 71 GLU A C 1
ATOM 608 O O . GLU A 1 71 ? -35.692 9.772 33.347 1.00 31.75 71 GLU A O 1
ATOM 613 N N . GLN A 1 72 ? -36.199 11.786 34.212 1.00 38.47 72 GLN A N 1
ATOM 614 C CA . GLN A 1 72 ? -34.842 12.279 34.450 1.00 38.47 72 GLN A CA 1
ATOM 615 C C . GLN A 1 72 ? -34.156 11.490 35.586 1.00 38.47 72 GLN A C 1
ATOM 617 O O . GLN A 1 72 ? -34.845 10.908 36.421 1.00 38.47 72 GLN A O 1
ATOM 622 N N . PRO A 1 73 ? -32.813 11.497 35.685 1.00 44.91 73 PRO A N 1
ATOM 623 C CA . PRO A 1 73 ? -32.135 10.920 36.842 1.00 44.91 73 PRO A CA 1
ATOM 624 C C . PRO A 1 73 ? -32.304 11.823 38.082 1.00 44.91 73 PRO A C 1
ATOM 626 O O . PRO A 1 73 ? -32.144 13.042 37.960 1.00 44.91 73 PRO A O 1
ATOM 629 N N . PRO A 1 74 ? -32.575 11.275 39.283 1.00 46.84 74 PRO A N 1
ATOM 630 C CA . PRO A 1 74 ? -32.597 12.070 40.505 1.00 46.84 74 PRO A CA 1
ATOM 631 C C . PRO A 1 74 ? -31.167 12.411 40.974 1.00 46.84 74 PRO A C 1
ATOM 633 O O . PRO A 1 74 ? -30.248 11.601 40.804 1.00 46.84 74 PRO A O 1
ATOM 636 N N . PRO A 1 75 ? -30.951 13.592 41.585 1.00 43.81 75 PRO A N 1
ATOM 637 C CA . PRO A 1 75 ? -29.654 13.991 42.100 1.00 43.81 75 PRO A CA 1
ATOM 638 C C . PRO A 1 75 ? -29.456 13.513 43.543 1.00 43.81 75 PRO A C 1
ATOM 640 O O . PRO A 1 75 ? -30.275 13.769 44.418 1.00 43.81 75 PRO A O 1
ATOM 643 N N . GLY A 1 76 ? -28.291 12.914 43.791 1.00 44.12 76 GLY A N 1
ATOM 644 C CA . GLY A 1 76 ? -27.665 12.863 45.109 1.00 44.12 76 GLY A CA 1
ATOM 645 C C . GLY A 1 76 ? -28.206 11.815 46.076 1.00 44.12 76 GLY A C 1
ATOM 646 O O . GLY A 1 76 ? -29.085 12.100 46.874 1.00 44.12 76 GLY A O 1
ATOM 647 N N . GLU A 1 77 ? -27.523 10.673 46.158 1.00 36.12 77 GLU A N 1
ATOM 648 C CA . GLU A 1 77 ? -27.512 9.878 47.386 1.00 36.12 77 GLU A CA 1
ATOM 649 C C . GLU A 1 77 ? -26.095 9.397 47.703 1.00 36.12 77 GLU A C 1
ATOM 651 O O . GLU A 1 77 ? -25.508 8.527 47.059 1.00 36.12 77 GLU A O 1
ATOM 656 N N . ARG A 1 78 ? -25.528 10.012 48.744 1.00 46.56 78 ARG A N 1
ATOM 657 C CA . ARG A 1 78 ? -24.365 9.496 49.457 1.00 46.56 78 ARG A CA 1
ATOM 658 C C . ARG A 1 78 ? -24.794 8.196 50.134 1.00 46.56 78 ARG A C 1
ATOM 660 O O . ARG A 1 78 ? -25.614 8.235 51.048 1.00 46.56 78 ARG A O 1
ATOM 667 N N . ARG A 1 79 ? -24.190 7.061 49.778 1.00 40.44 79 ARG A N 1
ATOM 668 C CA . ARG A 1 79 ? -24.233 5.877 50.645 1.00 40.44 79 ARG A CA 1
ATOM 669 C C . ARG A 1 79 ? -22.952 5.051 50.566 1.00 40.44 79 ARG A C 1
ATOM 671 O O . ARG A 1 79 ? -22.714 4.297 49.637 1.00 40.44 79 ARG A O 1
ATOM 678 N N . LEU A 1 80 ? -22.137 5.281 51.596 1.00 37.97 80 LEU A N 1
ATOM 679 C CA . LEU A 1 80 ? -21.381 4.304 52.381 1.00 37.97 80 LEU A CA 1
ATOM 680 C C . LEU A 1 80 ? -20.640 3.210 51.596 1.00 37.97 80 LEU A C 1
ATOM 682 O O . LEU A 1 80 ? -21.186 2.167 51.248 1.00 37.97 80 LEU A O 1
ATOM 686 N N . LYS A 1 81 ? -19.321 3.404 51.476 1.00 42.47 81 LYS A N 1
ATOM 687 C CA . LYS A 1 81 ? -18.355 2.316 51.305 1.00 42.47 81 LYS A CA 1
ATOM 688 C C . LYS A 1 81 ? -18.464 1.370 52.510 1.00 42.47 81 LYS A C 1
ATOM 690 O O . LYS A 1 81 ? -17.843 1.621 53.538 1.00 42.47 81 LYS A O 1
ATOM 695 N N . MET A 1 82 ? -19.217 0.280 52.396 1.00 36.88 82 MET A N 1
ATOM 696 C CA . MET A 1 82 ? -18.981 -0.888 53.243 1.00 36.88 82 MET A CA 1
ATOM 697 C C . MET A 1 82 ? -17.979 -1.785 52.529 1.00 36.88 82 MET A C 1
ATOM 699 O O . MET A 1 82 ? -18.294 -2.444 51.541 1.00 36.88 82 MET A O 1
ATOM 703 N N . GLY A 1 83 ? -16.740 -1.769 53.019 1.00 39.34 83 GLY A N 1
ATOM 704 C CA . GLY A 1 83 ? -15.750 -2.760 52.634 1.00 39.34 83 GLY A CA 1
ATOM 705 C C . GLY A 1 83 ? -16.258 -4.146 53.019 1.00 39.34 83 GLY A C 1
ATOM 706 O O . GLY A 1 83 ? -16.556 -4.392 54.186 1.00 39.34 83 GLY A O 1
ATOM 707 N N . LEU A 1 84 ? -16.334 -5.063 52.053 1.00 38.31 84 LEU A N 1
ATOM 708 C CA . LEU A 1 84 ? -16.414 -6.488 52.358 1.00 38.31 84 LEU A CA 1
ATOM 709 C C . LEU A 1 84 ? -15.078 -6.908 52.978 1.00 38.31 84 LEU A C 1
ATOM 711 O O . LEU A 1 84 ? -14.163 -7.382 52.306 1.00 38.31 84 LEU A O 1
ATOM 715 N N . ARG A 1 85 ? -14.965 -6.713 54.290 1.00 38.19 85 ARG A N 1
ATOM 716 C CA . ARG A 1 85 ? -13.949 -7.346 55.118 1.00 38.19 85 ARG A CA 1
ATOM 717 C C . ARG A 1 85 ? -14.315 -8.828 55.150 1.00 38.19 85 ARG A C 1
ATOM 719 O O . ARG A 1 85 ? -15.236 -9.227 55.855 1.00 38.19 85 ARG A O 1
ATOM 726 N N . ARG A 1 86 ? -13.647 -9.642 54.327 1.00 39.72 86 ARG A N 1
ATOM 727 C CA . ARG A 1 86 ? -13.702 -11.103 54.451 1.00 39.72 86 ARG A CA 1
ATOM 728 C C . ARG A 1 86 ? -13.202 -11.455 55.848 1.00 39.72 86 ARG A C 1
ATOM 730 O O . ARG A 1 86 ? -12.007 -11.389 56.116 1.00 39.72 86 ARG A O 1
ATOM 737 N N . GLN A 1 87 ? -14.126 -11.764 56.747 1.00 32.53 87 GLN A N 1
ATOM 738 C CA . GLN A 1 87 ? -13.800 -12.322 58.045 1.00 32.53 87 GLN A CA 1
ATOM 739 C C . GLN A 1 87 ? -13.533 -13.813 57.831 1.00 32.53 87 GLN A C 1
ATOM 741 O O . GLN A 1 87 ? -14.457 -14.606 57.677 1.00 32.53 87 GLN A O 1
ATOM 746 N N . CYS A 1 88 ? -12.256 -14.184 57.756 1.00 32.03 88 CYS A N 1
ATOM 747 C CA . CYS A 1 88 ? -11.846 -15.563 57.973 1.00 32.03 88 CYS A CA 1
ATOM 748 C C . CYS A 1 88 ? -12.067 -15.852 59.460 1.00 32.03 88 CYS A C 1
ATOM 750 O O . CYS A 1 88 ? -11.325 -15.352 60.303 1.00 32.03 88 CYS A O 1
ATOM 752 N N . VAL A 1 89 ? -13.124 -16.593 59.788 1.00 33.75 89 VAL A N 1
ATOM 753 C CA . VAL A 1 89 ? -13.298 -17.151 61.129 1.00 33.75 89 VAL A CA 1
ATOM 754 C C . VAL A 1 89 ? -12.459 -18.422 61.178 1.00 33.75 89 VAL A C 1
ATOM 756 O O . VAL A 1 89 ? -12.846 -19.453 60.631 1.00 33.75 89 VAL A O 1
ATOM 759 N N . SER A 1 90 ? -11.276 -18.329 61.780 1.00 37.00 90 SER A N 1
ATOM 760 C CA . SER A 1 90 ? -10.514 -19.503 62.197 1.00 37.00 90 SER A CA 1
ATOM 761 C C . SER A 1 90 ? -11.263 -20.146 63.360 1.00 37.00 90 SER A C 1
ATOM 763 O O . SER A 1 90 ? -11.328 -19.570 64.443 1.00 37.00 90 SER A O 1
ATOM 765 N N . VAL A 1 91 ? -11.873 -21.306 63.128 1.00 37.75 91 VAL A N 1
ATOM 766 C CA . VAL A 1 91 ? -12.458 -22.118 64.200 1.00 37.75 91 VAL A CA 1
ATOM 767 C C . VAL A 1 91 ? -11.350 -23.010 64.749 1.00 37.75 91 VAL A C 1
ATOM 769 O O . VAL A 1 91 ? -10.830 -23.871 64.038 1.00 37.75 91 VAL A O 1
ATOM 772 N N . GLU A 1 92 ? -10.959 -22.766 65.999 1.00 36.88 92 GLU A N 1
ATOM 773 C CA . GLU A 1 92 ? -10.018 -23.610 66.731 1.00 36.88 92 GLU A CA 1
ATOM 774 C C . GLU A 1 92 ? -10.647 -24.969 67.056 1.00 36.88 92 GLU A C 1
ATOM 776 O O . GLU A 1 92 ? -11.798 -25.072 67.483 1.00 36.88 92 GLU A O 1
ATOM 781 N N . ALA A 1 93 ? -9.866 -26.026 66.845 1.00 41.75 93 ALA A N 1
ATOM 782 C CA . ALA A 1 93 ? -10.274 -27.401 67.060 1.00 41.75 93 ALA A CA 1
ATOM 783 C C . ALA A 1 93 ? -10.080 -27.811 68.527 1.00 41.75 93 ALA A C 1
ATOM 785 O O . ALA A 1 93 ? -8.950 -27.898 69.011 1.00 41.75 93 ALA A O 1
ATOM 786 N N . LYS A 1 94 ? -11.173 -28.169 69.207 1.00 38.66 94 LYS A N 1
ATOM 787 C CA . LYS A 1 94 ? -11.130 -29.043 70.383 1.00 38.66 94 LYS A CA 1
ATOM 788 C C . LYS A 1 94 ? -12.215 -30.110 70.314 1.00 38.66 94 LYS A C 1
ATOM 790 O O . LYS A 1 94 ? -13.368 -29.802 70.051 1.00 38.66 94 LYS A O 1
ATOM 795 N N . GLY A 1 95 ? -11.816 -31.331 70.666 1.00 37.03 95 GLY A N 1
ATOM 796 C CA . GLY A 1 95 ? -12.712 -32.363 71.185 1.00 37.03 95 GLY A CA 1
ATOM 797 C C . GLY A 1 95 ? -13.208 -33.367 70.153 1.00 37.03 95 GLY A C 1
ATOM 798 O O . GLY A 1 95 ? -13.774 -33.010 69.131 1.00 37.03 95 GLY A O 1
ATOM 799 N N . SER A 1 96 ? -12.961 -34.640 70.440 1.00 51.12 96 SER A N 1
ATOM 800 C CA . SER A 1 96 ? -13.307 -35.818 69.654 1.00 51.12 96 SER A CA 1
ATOM 801 C C . SER A 1 96 ? -14.813 -36.019 69.488 1.00 51.12 96 SER A C 1
ATOM 803 O O . SER A 1 96 ? -15.503 -36.234 70.479 1.00 51.12 96 SER A O 1
ATOM 805 N N . GLU A 1 97 ? -15.281 -36.134 68.247 1.00 42.66 97 GLU A N 1
ATOM 806 C CA . GLU A 1 97 ? -16.447 -36.957 67.930 1.00 42.66 97 GLU A CA 1
ATOM 807 C C . GLU A 1 97 ? -16.357 -37.450 66.479 1.00 42.66 97 GLU A C 1
ATOM 809 O O . GLU A 1 97 ? -15.766 -36.798 65.615 1.00 42.66 97 GLU A O 1
ATOM 814 N N . LYS A 1 98 ? -16.829 -38.676 66.246 1.00 44.97 98 LYS A N 1
ATOM 815 C CA . LYS A 1 98 ? -16.639 -39.474 65.024 1.00 44.97 98 LYS A CA 1
ATOM 816 C C . LYS A 1 98 ? -16.937 -38.651 63.761 1.00 44.97 98 LYS A C 1
ATOM 818 O O . LYS A 1 98 ? -18.074 -38.251 63.542 1.00 44.97 98 LYS A O 1
ATOM 823 N N . ARG A 1 99 ? -15.926 -38.441 62.906 1.00 48.47 99 ARG A N 1
ATOM 824 C CA . ARG A 1 99 ? -16.106 -37.817 61.586 1.00 48.47 99 ARG A CA 1
ATOM 825 C C . ARG A 1 99 ? -16.939 -38.749 60.712 1.00 48.47 99 ARG A C 1
ATOM 827 O O . ARG A 1 99 ? -16.422 -39.720 60.164 1.00 48.47 99 ARG A O 1
ATOM 834 N N . THR A 1 100 ? -18.226 -38.454 60.598 1.00 57.75 100 THR A N 1
ATOM 835 C CA . THR A 1 100 ? -19.038 -38.931 59.484 1.00 57.75 100 THR A CA 1
ATOM 836 C C . THR A 1 100 ? -18.398 -38.433 58.181 1.00 57.75 100 THR A C 1
ATOM 838 O O . THR A 1 100 ? -17.861 -37.319 58.156 1.00 57.75 100 THR A O 1
ATOM 841 N N . PRO A 1 101 ? -18.378 -39.234 57.100 1.00 55.50 101 PRO A N 1
ATOM 842 C CA . PRO A 1 101 ? -17.981 -38.731 55.794 1.00 55.50 101 PRO A CA 1
ATOM 843 C C . PRO A 1 101 ? -18.855 -37.519 55.488 1.00 55.50 101 PRO A C 1
ATOM 845 O O . PRO A 1 101 ? -20.079 -37.629 55.523 1.00 55.50 101 PRO A O 1
ATOM 848 N N . SER A 1 102 ? -18.226 -36.363 55.267 1.00 67.31 102 SER A N 1
ATOM 849 C CA . SER A 1 102 ? -18.918 -35.133 54.896 1.00 67.31 102 SER A CA 1
ATOM 850 C C . SER A 1 102 ? -19.900 -35.450 53.778 1.00 67.31 102 SER A C 1
ATOM 852 O O . SER A 1 102 ? -19.486 -35.913 52.711 1.00 67.31 102 SER A O 1
ATOM 854 N N . GLU A 1 103 ? -21.180 -35.252 54.057 1.00 70.00 103 GLU A N 1
ATOM 855 C CA . GLU A 1 103 ? -22.262 -35.535 53.130 1.00 70.00 103 GLU A CA 1
ATOM 856 C C . GLU A 1 103 ? -21.947 -34.853 51.785 1.00 70.00 103 GLU A C 1
ATOM 858 O O . GLU A 1 103 ? -21.602 -33.663 51.768 1.00 70.00 103 GLU A O 1
ATOM 863 N N . PRO A 1 104 ? -21.942 -35.594 50.663 1.00 80.44 104 PRO A N 1
ATOM 864 C CA . PRO A 1 104 ? -21.522 -35.042 49.387 1.00 80.44 104 PRO A CA 1
ATOM 865 C C . PRO A 1 104 ? -22.450 -33.886 49.023 1.00 80.44 104 PRO A C 1
ATOM 867 O O . PRO A 1 104 ? -23.668 -34.047 48.961 1.00 80.44 104 PRO A O 1
ATOM 870 N N . VAL A 1 105 ? -21.865 -32.706 48.794 1.00 80.50 105 VAL A N 1
ATOM 871 C CA . VAL A 1 105 ? -22.616 -31.499 48.432 1.00 80.50 105 VAL A CA 1
ATOM 872 C C . VAL A 1 105 ? -23.530 -31.829 47.247 1.00 80.50 105 VAL A C 1
ATOM 874 O O . VAL A 1 105 ? -23.026 -32.259 46.203 1.00 80.50 105 VAL A O 1
ATOM 877 N N . PRO A 1 106 ? -24.853 -31.617 47.361 1.00 90.06 106 PRO A N 1
ATOM 878 C CA . PRO A 1 106 ? -25.777 -31.972 46.298 1.00 90.06 106 PRO A CA 1
ATOM 879 C C . PRO A 1 106 ? -25.397 -31.303 44.972 1.00 90.06 106 PRO A C 1
ATOM 881 O O . PRO A 1 106 ? -25.210 -30.086 44.896 1.00 90.06 106 PRO A O 1
ATOM 884 N N . LEU A 1 107 ? -25.332 -32.084 43.891 1.00 87.50 107 LEU A N 1
ATOM 885 C CA . LEU A 1 107 ? -24.971 -31.591 42.552 1.00 87.50 107 LEU A CA 1
ATOM 886 C C . LEU A 1 107 ? -25.872 -30.442 42.077 1.00 87.50 107 LEU A C 1
ATOM 888 O O . LEU A 1 107 ? -25.421 -29.537 41.369 1.00 87.50 107 LEU A O 1
ATOM 892 N N . GLN A 1 108 ? -27.137 -30.446 42.499 1.00 90.12 108 GLN A N 1
ATOM 893 C CA . GLN A 1 108 ? -28.097 -29.381 42.215 1.00 90.12 108 GLN A CA 1
ATOM 894 C C . GLN A 1 108 ? -27.659 -28.042 42.824 1.00 90.12 108 GLN A C 1
ATOM 896 O O . GLN A 1 108 ? -27.798 -27.000 42.187 1.00 90.12 108 GLN A O 1
ATOM 901 N N . PHE A 1 109 ? -27.050 -28.065 44.013 1.00 92.56 109 PHE A N 1
ATOM 902 C CA . PHE A 1 109 ? -26.534 -26.873 44.680 1.00 92.56 109 PHE A CA 1
ATOM 903 C C . PHE A 1 109 ? -25.319 -26.295 43.946 1.00 92.56 109 PHE A C 1
ATOM 905 O O . PHE A 1 109 ? -25.263 -25.094 43.683 1.00 92.56 109 PHE A O 1
ATOM 912 N N . ILE A 1 110 ? -24.387 -27.153 43.524 1.00 92.75 110 ILE A N 1
ATOM 913 C CA . ILE A 1 110 ? -23.232 -26.751 42.704 1.00 92.75 110 ILE A CA 1
ATOM 914 C C . ILE A 1 110 ? -23.706 -26.157 41.373 1.00 92.75 110 ILE A C 1
ATOM 916 O O . ILE A 1 110 ? -23.216 -25.113 40.944 1.00 92.75 110 ILE A O 1
ATOM 920 N N . SER A 1 111 ? -24.684 -26.796 40.731 1.00 92.56 111 SER A N 1
ATOM 921 C CA . SER A 1 111 ? -25.261 -26.330 39.466 1.00 92.56 111 SER A CA 1
ATOM 922 C C . SER A 1 111 ? -25.941 -24.969 39.630 1.00 92.56 111 SER A C 1
ATOM 924 O O . SER A 1 111 ? -25.716 -24.065 38.826 1.00 92.56 111 SER A O 1
ATOM 926 N N . ALA A 1 112 ? -26.690 -24.776 40.719 1.00 95.25 112 ALA A N 1
ATOM 927 C CA . ALA A 1 112 ? -27.316 -23.501 41.050 1.00 95.25 112 ALA A CA 1
ATOM 928 C C . ALA A 1 112 ? -26.286 -22.392 41.323 1.00 95.25 112 ALA A C 1
ATOM 930 O O . ALA A 1 112 ? -26.466 -21.262 40.869 1.00 95.25 112 ALA A O 1
ATOM 931 N N . LEU A 1 113 ? -25.191 -22.698 42.027 1.00 96.19 113 LEU A N 1
ATOM 932 C CA . LEU A 1 113 ? -24.102 -21.746 42.259 1.00 96.19 113 LEU A CA 1
ATOM 933 C C . LEU A 1 113 ? -23.391 -21.360 40.962 1.00 96.19 113 LEU A C 1
ATOM 935 O O . LEU A 1 113 ? -23.162 -20.175 40.736 1.00 96.19 113 LEU A O 1
ATOM 939 N N . LYS A 1 114 ? -23.097 -22.327 40.085 1.00 95.56 114 LYS A N 1
ATOM 940 C CA . LYS A 1 114 ? -22.509 -22.058 38.764 1.00 95.56 114 LYS A CA 1
ATOM 941 C C . LYS A 1 114 ? -23.392 -21.118 37.947 1.00 95.56 114 LYS A C 1
ATOM 943 O O . LYS A 1 114 ? -22.894 -20.133 37.412 1.00 95.56 114 LYS A O 1
ATOM 948 N N . LEU A 1 115 ? -24.700 -21.378 37.912 1.00 96.69 115 LEU A N 1
ATOM 949 C CA . LEU A 1 115 ? -25.651 -20.547 37.174 1.00 96.69 115 LEU A CA 1
ATOM 950 C C . LEU A 1 115 ? -25.748 -19.126 37.752 1.00 96.69 115 LEU A C 1
ATOM 952 O O . LEU A 1 115 ? -25.802 -18.152 37.003 1.00 96.69 115 LEU A O 1
ATOM 956 N N . LYS A 1 116 ? -25.738 -18.994 39.085 1.00 96.56 116 LYS A N 1
ATOM 957 C CA . LYS A 1 116 ? -25.727 -17.691 39.768 1.00 96.56 116 LYS A CA 1
ATOM 958 C C . LYS A 1 116 ? -24.445 -16.917 39.474 1.00 96.56 116 LYS A C 1
ATOM 960 O O . LYS A 1 116 ? -24.533 -15.754 39.098 1.00 96.56 116 LYS A O 1
ATOM 965 N N . SER A 1 117 ? -23.282 -17.556 39.583 1.00 96.62 117 SER A N 1
ATOM 966 C CA . SER A 1 117 ? -21.996 -16.932 39.255 1.00 96.62 117 SER A CA 1
ATOM 967 C C . SER A 1 117 ? -21.945 -16.478 37.802 1.00 96.62 117 SER A C 1
ATOM 969 O O . SER A 1 117 ? -21.592 -15.332 37.547 1.00 96.62 117 SER A O 1
ATOM 971 N N . PHE A 1 118 ? -22.381 -17.329 36.872 1.00 96.50 118 PHE A N 1
ATOM 972 C CA . PHE A 1 118 ? -22.457 -16.987 35.454 1.00 96.50 118 PHE A CA 1
ATOM 973 C C . PHE A 1 118 ? -23.377 -15.785 35.202 1.00 96.50 118 PHE A C 1
ATOM 975 O O . PHE A 1 118 ? -23.010 -14.844 34.504 1.00 96.50 118 PHE A O 1
ATOM 982 N N . ARG A 1 119 ? -24.563 -15.762 35.823 1.00 96.06 119 ARG A N 1
ATOM 983 C CA . ARG A 1 119 ? -25.500 -14.639 35.696 1.00 96.06 119 ARG A CA 1
ATOM 984 C C . ARG A 1 119 ? -24.912 -13.335 36.236 1.00 96.06 119 ARG A C 1
ATOM 986 O O . ARG A 1 119 ? -25.120 -12.284 35.637 1.00 96.06 119 ARG A O 1
ATOM 993 N N . GLU A 1 120 ? -24.198 -13.387 37.355 1.00 95.25 120 GLU A N 1
ATOM 994 C CA . GLU A 1 120 ? -23.529 -12.211 37.917 1.00 95.25 120 GLU A CA 1
ATOM 995 C C . GLU A 1 120 ? -22.351 -11.747 37.058 1.00 95.25 120 GLU A C 1
ATOM 997 O O . GLU A 1 120 ? -22.156 -10.546 36.887 1.00 95.25 120 GLU A O 1
ATOM 1002 N N . GLU A 1 121 ? -21.600 -12.668 36.462 1.00 94.50 121 GLU A N 1
ATOM 1003 C CA . GLU A 1 121 ? -20.546 -12.343 35.503 1.00 94.50 121 GLU A CA 1
ATOM 1004 C C . GLU A 1 121 ? -21.115 -11.657 34.257 1.00 94.50 121 GLU A C 1
ATOM 1006 O O . GLU A 1 121 ? -20.616 -10.606 33.862 1.00 94.50 121 GLU A O 1
ATOM 1011 N N . MET A 1 122 ? -22.231 -12.154 33.715 1.00 94.19 122 MET A N 1
ATOM 1012 C CA . MET A 1 122 ? -22.930 -11.491 32.612 1.00 94.19 122 MET A CA 1
ATOM 1013 C C . MET A 1 122 ? -23.432 -10.095 32.990 1.00 94.19 122 MET A C 1
ATOM 1015 O O . MET A 1 122 ? -23.255 -9.155 32.221 1.00 94.19 122 MET A O 1
ATOM 1019 N N . LYS A 1 123 ? -24.016 -9.918 34.183 1.00 92.62 123 LYS A N 1
ATOM 1020 C CA . LYS A 1 123 ? -24.428 -8.586 34.660 1.00 92.62 123 LYS A CA 1
ATOM 1021 C C . LYS A 1 123 ? -23.243 -7.630 34.768 1.00 92.62 123 LYS A C 1
ATOM 1023 O O . LYS A 1 123 ? -23.361 -6.470 34.387 1.00 92.62 123 LYS A O 1
ATOM 1028 N N . ARG A 1 124 ? -22.101 -8.100 35.278 1.00 90.69 124 ARG A N 1
ATOM 1029 C CA . ARG A 1 124 ? -20.876 -7.292 35.340 1.00 90.69 124 ARG A CA 1
ATOM 1030 C C . ARG A 1 124 ? -20.347 -6.964 33.953 1.00 90.69 124 ARG A C 1
ATOM 1032 O O . ARG A 1 124 ? -19.921 -5.840 33.760 1.00 90.69 124 ARG A O 1
ATOM 1039 N N . ALA A 1 125 ? -20.401 -7.900 33.009 1.00 87.56 125 ALA A N 1
ATOM 1040 C CA . ALA A 1 125 ? -19.956 -7.678 31.637 1.00 87.56 125 ALA A CA 1
ATOM 1041 C C . ALA A 1 125 ? -20.826 -6.646 30.901 1.00 87.56 125 ALA A C 1
ATOM 1043 O O . ALA A 1 125 ? -20.291 -5.806 30.190 1.00 87.56 125 ALA A O 1
ATOM 1044 N N . VAL A 1 126 ? -22.148 -6.663 31.110 1.00 85.62 126 VAL A N 1
ATOM 1045 C CA . VAL A 1 126 ? -23.069 -5.662 30.537 1.00 85.62 126 VAL A CA 1
ATOM 1046 C C . VAL A 1 126 ? -22.82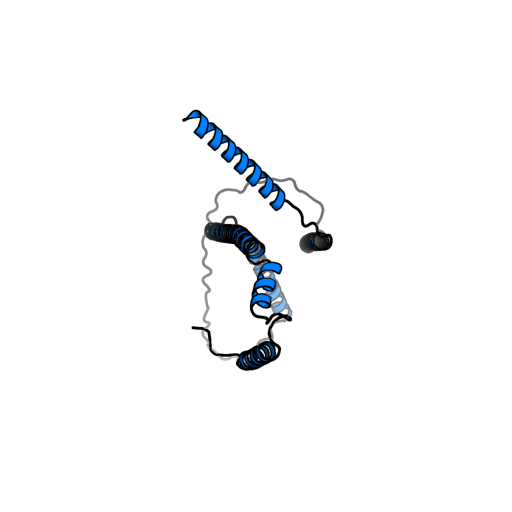8 -4.272 31.125 1.00 85.62 126 VAL A C 1
ATOM 1048 O O . VAL A 1 126 ? -22.887 -3.280 30.407 1.00 85.62 126 VAL A O 1
ATOM 1051 N N . ASN A 1 127 ? -22.540 -4.202 32.425 1.00 80.19 127 ASN A N 1
ATOM 1052 C CA . ASN A 1 127 ? -22.263 -2.945 33.120 1.00 80.19 127 ASN A CA 1
ATOM 1053 C C . ASN A 1 127 ? -20.786 -2.531 33.054 1.00 80.19 127 ASN A C 1
ATOM 1055 O O . ASN A 1 127 ? -20.419 -1.499 33.614 1.00 80.19 127 ASN A O 1
ATOM 1059 N N . ALA A 1 128 ? -19.927 -3.337 32.430 1.00 84.62 128 ALA A N 1
ATOM 1060 C CA . ALA A 1 128 ? -18.538 -2.977 32.231 1.00 84.62 128 ALA A CA 1
ATOM 1061 C C . ALA A 1 128 ? -18.498 -1.876 31.174 1.00 84.62 128 ALA A C 1
ATOM 1063 O O . ALA A 1 128 ? -18.951 -2.070 30.046 1.00 84.62 128 ALA A O 1
ATOM 1064 N N . GLU A 1 129 ? -17.961 -0.715 31.541 1.00 80.69 129 GLU A N 1
ATOM 1065 C CA . GLU A 1 129 ? -17.731 0.362 30.587 1.00 80.69 129 GLU A CA 1
ATOM 1066 C C . GLU A 1 129 ? -16.791 -0.142 29.490 1.00 80.69 129 GLU A C 1
ATOM 1068 O O . GLU A 1 129 ? -15.603 -0.395 29.712 1.00 80.69 129 GLU A O 1
ATOM 1073 N N . LEU A 1 130 ? -17.343 -0.330 28.292 1.00 84.44 130 LEU A N 1
ATOM 1074 C CA . LEU A 1 130 ? -16.548 -0.672 27.127 1.00 84.44 130 LEU A CA 1
ATOM 1075 C C . LEU A 1 130 ? -15.678 0.527 26.763 1.00 84.44 130 LEU A C 1
ATOM 1077 O O . LEU A 1 130 ? -16.109 1.682 26.794 1.00 84.44 130 LEU A O 1
ATOM 1081 N N . HIS A 1 131 ? -14.434 0.251 26.395 1.00 90.06 131 HIS A N 1
ATOM 1082 C CA . HIS A 1 131 ? -13.556 1.282 25.876 1.00 90.06 131 HIS A CA 1
ATOM 1083 C C . HIS A 1 131 ? -14.124 1.834 24.562 1.00 90.06 131 HIS A C 1
ATOM 1085 O O . HIS A 1 131 ? -14.471 1.062 23.670 1.00 90.06 131 HIS A O 1
ATOM 1091 N N . HIS A 1 132 ? -14.190 3.161 24.432 1.00 87.94 132 HIS A N 1
ATOM 1092 C CA . HIS A 1 132 ? -14.672 3.843 23.230 1.00 87.94 132 HIS A CA 1
ATOM 1093 C C . HIS A 1 132 ? -13.493 4.513 22.506 1.00 87.94 132 HIS A C 1
ATOM 1095 O O . HIS A 1 132 ? -13.130 5.642 22.850 1.00 87.94 132 HIS A O 1
ATOM 1101 N N . PRO A 1 133 ? -12.901 3.875 21.476 1.00 90.56 133 PRO A N 1
ATOM 1102 C CA . PRO A 1 133 ? -11.722 4.410 20.792 1.00 90.56 133 PRO A CA 1
ATOM 1103 C C . PRO A 1 133 ? -11.931 5.810 20.201 1.00 90.56 133 PRO A C 1
ATOM 1105 O O . PRO A 1 133 ? -11.001 6.604 20.172 1.00 90.56 133 PRO A O 1
ATOM 1108 N N . GLY A 1 134 ? -13.157 6.137 19.775 1.00 89.50 134 GLY A N 1
ATOM 1109 C CA . GLY A 1 134 ? -13.497 7.451 19.213 1.00 89.50 134 GLY A CA 1
ATOM 1110 C C . GLY A 1 134 ? -13.588 8.590 20.233 1.00 89.50 134 GLY A C 1
ATOM 1111 O O . GLY A 1 134 ? -13.692 9.744 19.836 1.00 89.50 134 GLY A O 1
ATOM 1112 N N . GLN A 1 135 ? -13.569 8.282 21.530 1.00 90.12 135 GLN A N 1
ATOM 1113 C CA . GLN A 1 135 ? -13.577 9.270 22.615 1.00 90.12 135 GLN A CA 1
ATOM 1114 C C . GLN A 1 135 ? -12.278 9.228 23.432 1.00 90.12 135 GLN A C 1
ATOM 1116 O O . GLN A 1 135 ? -12.009 10.132 24.218 1.00 90.12 135 GLN A O 1
ATOM 1121 N N . CYS A 1 136 ? -11.452 8.193 23.248 1.00 94.50 136 CYS A N 1
ATOM 1122 C CA . CYS A 1 136 ? -10.154 8.097 23.892 1.00 94.50 136 CYS A CA 1
ATOM 1123 C C . CYS A 1 136 ? -9.101 8.876 23.104 1.00 94.50 136 CYS A C 1
ATOM 1125 O O . CYS A 1 136 ? -8.756 8.515 21.981 1.00 94.50 136 CYS A O 1
ATOM 1127 N N . GLU A 1 137 ? -8.522 9.891 23.739 1.00 95.38 137 GLU A N 1
ATOM 1128 C CA . GLU A 1 137 ? -7.471 10.724 23.153 1.00 95.38 137 GLU A CA 1
ATOM 1129 C C . GLU A 1 137 ? -6.284 9.906 22.619 1.00 95.38 137 GLU A C 1
ATOM 1131 O O . GLU A 1 137 ? -5.841 10.129 21.496 1.00 95.38 137 GLU A O 1
ATOM 1136 N N . ARG A 1 138 ? -5.822 8.889 23.364 1.00 96.62 138 ARG A N 1
ATOM 1137 C CA . ARG A 1 138 ? -4.720 8.015 22.920 1.00 96.62 138 ARG A CA 1
ATOM 1138 C C . ARG A 1 138 ? -5.063 7.262 21.634 1.00 96.62 138 ARG A C 1
ATOM 1140 O O . ARG A 1 138 ? -4.236 7.184 20.728 1.00 96.62 138 ARG A O 1
ATOM 1147 N N . CYS A 1 139 ? -6.276 6.719 21.542 1.00 96.19 139 CYS A N 1
ATOM 1148 C CA . CYS A 1 139 ? -6.723 5.993 20.355 1.00 96.19 139 CYS A CA 1
ATOM 1149 C C . CYS A 1 139 ? -6.916 6.925 19.161 1.00 96.19 139 CYS A C 1
ATOM 1151 O O . CYS A 1 139 ? -6.493 6.585 18.057 1.00 96.19 139 CYS A O 1
ATOM 1153 N N . LEU A 1 140 ? -7.480 8.114 19.383 1.00 96.81 140 LEU A N 1
ATOM 1154 C CA . LEU A 1 140 ? -7.611 9.144 18.354 1.00 96.81 140 LEU A CA 1
ATOM 1155 C C . LEU A 1 140 ? -6.245 9.600 17.836 1.00 96.81 140 LEU A C 1
ATOM 1157 O O . LEU A 1 140 ? -6.047 9.700 16.626 1.00 96.81 140 LEU A O 1
ATOM 1161 N N . GLN A 1 141 ? -5.280 9.819 18.729 1.00 97.62 141 GLN A N 1
ATOM 1162 C CA . GLN A 1 141 ? -3.921 10.196 18.356 1.00 97.62 141 GLN A CA 1
ATOM 1163 C C . GLN A 1 141 ? -3.254 9.098 17.525 1.00 97.62 141 GLN A C 1
ATOM 1165 O O . GLN A 1 141 ? -2.680 9.378 16.474 1.00 97.62 141 GLN A O 1
ATOM 1170 N N . GLN A 1 142 ? -3.385 7.837 17.939 1.00 97.81 142 GLN A N 1
ATOM 1171 C CA . GLN A 1 142 ? -2.829 6.718 17.187 1.00 97.81 142 GLN A CA 1
ATOM 1172 C C . GLN A 1 142 ? -3.500 6.559 15.818 1.00 97.81 142 GLN A C 1
ATOM 1174 O O . GLN A 1 142 ? -2.817 6.336 14.818 1.00 97.81 142 GLN A O 1
ATOM 1179 N N . GLN A 1 143 ? -4.817 6.752 15.739 1.00 97.31 143 GLN A N 1
ATOM 1180 C CA . GLN A 1 143 ? -5.545 6.777 14.474 1.00 97.31 143 GLN A CA 1
ATOM 1181 C C . GLN A 1 143 ? -5.066 7.919 13.566 1.00 97.31 143 GLN A C 1
ATOM 1183 O O . GLN A 1 143 ? -4.854 7.696 12.372 1.00 97.31 143 GLN A O 1
ATOM 1188 N N . ALA A 1 144 ? -4.827 9.113 14.114 1.00 96.88 144 ALA A N 1
ATOM 1189 C CA . ALA A 1 144 ? -4.275 10.242 13.373 1.00 96.88 144 ALA A CA 1
ATOM 1190 C C . ALA A 1 144 ? -2.877 9.915 12.824 1.00 96.88 144 ALA A C 1
ATOM 1192 O O . ALA A 1 144 ? -2.633 10.078 11.627 1.00 96.88 144 ALA A O 1
ATOM 1193 N N . THR A 1 145 ? -1.987 9.356 13.647 1.00 98.06 145 THR A N 1
ATOM 1194 C CA . THR A 1 145 ? -0.645 8.931 13.223 1.00 98.06 145 THR A CA 1
ATOM 1195 C C . THR A 1 145 ? -0.693 7.872 12.123 1.00 98.06 145 THR A C 1
ATOM 1197 O O . THR A 1 145 ? 0.062 7.956 11.152 1.00 98.06 145 THR A O 1
ATOM 1200 N N . LEU A 1 146 ? -1.581 6.882 12.235 1.00 98.12 146 LEU A N 1
ATOM 1201 C CA . LEU A 1 146 ? -1.765 5.872 11.194 1.00 98.12 146 LEU A CA 1
ATOM 1202 C C . LEU A 1 146 ? -2.269 6.509 9.897 1.00 98.12 146 LEU A C 1
ATOM 1204 O O . LEU A 1 146 ? -1.695 6.265 8.838 1.00 98.12 146 LEU A O 1
ATOM 1208 N N . SER A 1 147 ? -3.280 7.377 9.979 1.00 97.81 147 SER A N 1
ATOM 1209 C CA . SER A 1 147 ? -3.834 8.059 8.808 1.00 97.81 147 SER A CA 1
ATOM 1210 C C . SER A 1 147 ? -2.776 8.899 8.082 1.00 97.81 147 SER A C 1
ATOM 1212 O O . SER A 1 147 ? -2.635 8.785 6.864 1.00 97.81 147 SER A O 1
ATOM 1214 N N . LEU A 1 148 ? -1.938 9.629 8.827 1.00 98.19 148 LEU A N 1
ATOM 1215 C CA . LEU A 1 148 ? -0.830 10.405 8.279 1.00 98.19 148 LEU A CA 1
ATOM 1216 C C . LEU A 1 148 ? 0.189 9.505 7.572 1.00 98.19 148 LEU A C 1
ATOM 1218 O O . LEU A 1 148 ? 0.563 9.775 6.434 1.00 98.19 148 LEU A O 1
ATOM 1222 N N . ASN A 1 149 ? 0.595 8.403 8.205 1.00 98.31 149 ASN A N 1
ATOM 1223 C CA . ASN A 1 149 ? 1.526 7.453 7.595 1.00 98.31 149 ASN A CA 1
ATOM 1224 C C . ASN A 1 149 ? 0.966 6.846 6.305 1.00 98.31 149 ASN A C 1
ATOM 1226 O O . ASN A 1 149 ? 1.684 6.739 5.310 1.00 98.31 149 ASN A O 1
ATOM 1230 N N . THR A 1 150 ? -0.316 6.467 6.293 1.00 98.12 150 THR A N 1
ATOM 1231 C CA . THR A 1 150 ? -0.948 5.936 5.077 1.00 98.12 150 THR A CA 1
ATOM 1232 C C . THR A 1 150 ? -1.022 6.977 3.964 1.00 98.12 150 THR A C 1
ATOM 1234 O O . THR A 1 150 ? -0.757 6.650 2.808 1.00 98.12 150 THR A O 1
ATOM 1237 N N . PHE A 1 151 ? -1.305 8.237 4.306 1.00 98.31 151 PHE A N 1
ATOM 1238 C CA . PHE A 1 151 ? -1.323 9.338 3.352 1.00 98.31 151 PHE A CA 1
ATOM 1239 C C . PHE A 1 151 ? 0.059 9.573 2.738 1.00 98.31 151 PHE A C 1
ATOM 1241 O O . PHE A 1 151 ? 0.173 9.617 1.514 1.00 98.31 151 PHE A O 1
ATOM 1248 N N . ILE A 1 152 ? 1.104 9.661 3.571 1.00 98.50 152 ILE A N 1
ATOM 1249 C CA . ILE A 1 152 ? 2.487 9.850 3.115 1.00 98.50 152 ILE A CA 1
ATOM 1250 C C . ILE A 1 152 ? 2.879 8.715 2.176 1.00 98.50 152 ILE A C 1
ATOM 1252 O O . ILE A 1 152 ? 3.251 8.983 1.040 1.00 98.50 152 ILE A O 1
ATOM 1256 N N . ARG A 1 153 ? 2.705 7.453 2.595 1.00 98.31 153 ARG A N 1
ATOM 1257 C CA . ARG A 1 153 ? 3.021 6.287 1.754 1.00 98.31 153 ARG A CA 1
ATOM 1258 C C . ARG A 1 153 ? 2.325 6.360 0.402 1.00 98.31 153 ARG A C 1
ATOM 1260 O O . ARG A 1 153 ? 2.977 6.223 -0.625 1.00 98.31 153 ARG A O 1
ATOM 1267 N N . ARG A 1 154 ? 1.018 6.634 0.396 1.00 97.88 154 ARG A N 1
ATOM 1268 C CA . ARG A 1 154 ? 0.240 6.737 -0.842 1.00 97.88 154 ARG A CA 1
ATOM 1269 C C . ARG A 1 154 ? 0.779 7.835 -1.758 1.00 97.88 154 ARG A C 1
ATOM 1271 O O . ARG A 1 154 ? 0.893 7.612 -2.959 1.00 97.88 154 ARG A O 1
ATOM 1278 N N . LYS A 1 155 ? 1.112 9.005 -1.208 1.00 97.75 155 LYS A N 1
ATOM 1279 C CA . LYS A 1 155 ? 1.630 10.136 -1.986 1.00 97.75 155 LYS A CA 1
ATOM 1280 C C . LYS A 1 155 ? 3.040 9.890 -2.508 1.00 97.75 155 LYS A C 1
ATOM 1282 O O . LYS A 1 155 ? 3.291 10.174 -3.673 1.00 97.75 155 LYS A O 1
ATOM 1287 N N . THR A 1 156 ? 3.914 9.302 -1.698 1.00 98.00 156 THR A N 1
ATOM 1288 C CA . THR A 1 156 ? 5.252 8.880 -2.123 1.00 98.00 156 THR A CA 1
ATOM 1289 C C . THR A 1 156 ? 5.158 7.890 -3.277 1.00 98.00 156 THR A C 1
ATOM 1291 O O . THR A 1 156 ? 5.686 8.163 -4.346 1.00 98.00 156 THR A O 1
ATOM 1294 N N . THR A 1 157 ? 4.371 6.818 -3.133 1.00 97.38 157 THR A N 1
ATOM 1295 C CA . THR A 1 157 ? 4.189 5.833 -4.210 1.00 97.38 157 THR A CA 1
ATOM 1296 C C . THR A 1 157 ? 3.628 6.456 -5.490 1.00 97.38 157 THR A C 1
ATOM 1298 O O . THR A 1 157 ? 4.047 6.078 -6.578 1.00 97.38 157 THR A O 1
ATOM 1301 N N . GLN A 1 158 ? 2.710 7.424 -5.394 1.00 96.31 158 GLN A N 1
ATOM 1302 C CA . GLN A 1 158 ? 2.190 8.137 -6.569 1.00 96.31 158 GLN A CA 1
ATOM 1303 C C . GLN A 1 158 ? 3.280 8.936 -7.302 1.00 96.31 158 GLN A C 1
ATOM 1305 O O . GLN A 1 158 ? 3.351 8.886 -8.529 1.00 96.31 158 GLN A O 1
ATOM 1310 N N . LEU A 1 159 ? 4.127 9.660 -6.567 1.00 97.00 159 LEU A N 1
ATOM 1311 C CA . LEU A 1 159 ? 5.227 10.434 -7.151 1.00 97.00 159 LEU A CA 1
ATOM 1312 C C . LEU A 1 159 ? 6.319 9.528 -7.728 1.00 97.00 159 LEU A C 1
ATOM 1314 O O . LEU A 1 159 ? 6.834 9.795 -8.816 1.00 97.00 159 LEU A O 1
ATOM 1318 N N . ASP A 1 160 ? 6.635 8.440 -7.031 1.00 97.06 160 ASP A N 1
ATOM 1319 C CA . ASP A 1 160 ? 7.624 7.463 -7.477 1.00 97.06 160 ASP A CA 1
ATOM 1320 C C . ASP A 1 160 ? 7.156 6.758 -8.748 1.00 97.06 160 ASP A C 1
ATOM 1322 O O . ASP A 1 160 ? 7.940 6.610 -9.682 1.00 97.06 160 ASP A O 1
ATOM 1326 N N . ALA A 1 161 ? 5.874 6.389 -8.830 1.00 96.50 161 ALA A N 1
ATOM 1327 C CA . ALA A 1 161 ? 5.291 5.784 -10.023 1.00 96.50 161 ALA A CA 1
ATOM 1328 C C . ALA A 1 161 ? 5.396 6.712 -11.242 1.00 96.50 161 ALA A C 1
ATOM 1330 O O . ALA A 1 161 ? 5.879 6.283 -12.287 1.00 96.50 161 ALA A O 1
ATOM 1331 N N . GLY A 1 162 ? 5.028 7.991 -11.098 1.00 94.88 162 GLY A N 1
ATOM 1332 C CA . GLY A 1 162 ? 5.166 8.969 -12.183 1.00 94.88 162 GLY A CA 1
ATOM 1333 C C . GLY A 1 162 ? 6.628 9.198 -12.588 1.00 94.88 162 GLY A C 1
ATOM 1334 O O . GLY A 1 162 ? 6.947 9.288 -13.772 1.00 94.88 162 GLY A O 1
ATOM 1335 N N . THR A 1 163 ? 7.540 9.227 -11.613 1.00 96.44 163 THR A N 1
ATOM 1336 C CA . THR A 1 163 ? 8.985 9.343 -11.867 1.00 96.44 163 THR A CA 1
ATOM 1337 C C . THR A 1 163 ? 9.534 8.125 -12.610 1.00 96.44 163 THR A C 1
ATOM 1339 O O . THR A 1 163 ? 10.325 8.264 -13.545 1.00 96.44 163 THR A O 1
ATOM 1342 N N . LEU A 1 164 ? 9.127 6.927 -12.196 1.00 96.81 164 LEU A N 1
ATOM 1343 C CA . LEU A 1 164 ? 9.527 5.666 -12.807 1.00 96.81 164 LEU A CA 1
ATOM 1344 C C . LEU A 1 164 ? 9.011 5.574 -14.243 1.00 96.81 164 LEU A C 1
ATOM 1346 O O . LEU A 1 164 ? 9.780 5.239 -15.138 1.00 96.81 164 LEU A O 1
ATOM 1350 N N . GLU A 1 165 ? 7.750 5.933 -14.472 1.00 95.88 165 GLU A N 1
ATOM 1351 C CA . GLU A 1 165 ? 7.155 5.977 -15.806 1.00 95.88 165 GLU A CA 1
ATOM 1352 C C . GLU A 1 165 ? 7.898 6.962 -16.716 1.00 95.88 165 GLU A C 1
ATOM 1354 O O . GLU A 1 165 ? 8.265 6.601 -17.832 1.00 95.88 165 GLU A O 1
ATOM 1359 N N . ALA A 1 166 ? 8.220 8.165 -16.229 1.00 93.56 166 ALA A N 1
ATOM 1360 C CA . ALA A 1 166 ? 9.002 9.137 -16.991 1.00 93.56 166 ALA A CA 1
ATOM 1361 C C . ALA A 1 166 ? 10.395 8.600 -17.365 1.00 93.56 166 ALA A C 1
ATOM 1363 O O . ALA A 1 166 ? 10.816 8.714 -18.516 1.00 93.56 166 ALA A O 1
ATOM 1364 N N . LYS A 1 167 ? 11.105 7.969 -16.420 1.00 94.19 167 LYS A N 1
ATOM 1365 C CA . LYS A 1 167 ? 12.411 7.342 -16.691 1.00 94.19 167 LYS A CA 1
ATOM 1366 C C . LYS A 1 167 ? 12.301 6.188 -17.682 1.00 94.19 167 LYS A C 1
ATOM 1368 O O . LYS A 1 167 ? 13.164 6.049 -18.544 1.00 94.19 167 LYS A O 1
ATOM 1373 N N . LEU A 1 168 ? 11.252 5.378 -17.567 1.00 93.12 168 LEU A N 1
ATOM 1374 C CA . LEU A 1 168 ? 10.991 4.266 -18.471 1.00 93.12 168 LEU A CA 1
ATOM 1375 C C . LEU A 1 168 ? 10.704 4.770 -19.887 1.00 93.12 168 LEU A C 1
ATOM 1377 O O . LEU A 1 168 ? 11.291 4.260 -20.832 1.00 93.12 168 LEU A O 1
ATOM 1381 N N . GLN A 1 169 ? 9.894 5.819 -20.033 1.00 91.06 169 GLN A N 1
ATOM 1382 C CA . GLN A 1 169 ? 9.646 6.465 -21.323 1.00 91.06 169 GLN A CA 1
ATOM 1383 C C . GLN A 1 169 ? 10.934 7.008 -21.947 1.00 91.06 169 GLN A C 1
ATOM 1385 O O . GLN A 1 169 ? 11.217 6.728 -23.107 1.00 91.06 169 GLN A O 1
ATOM 1390 N N . VAL A 1 170 ? 11.767 7.713 -21.175 1.00 90.38 170 VAL A N 1
ATOM 1391 C CA . VAL A 1 170 ? 13.074 8.191 -21.660 1.00 90.38 170 VAL A CA 1
ATOM 1392 C C . VAL A 1 170 ? 13.958 7.024 -22.107 1.00 90.38 170 VAL A C 1
ATOM 1394 O O . VAL A 1 170 ? 14.584 7.099 -23.162 1.00 90.38 170 VAL A O 1
ATOM 1397 N N . HIS A 1 171 ? 13.997 5.933 -21.339 1.00 87.06 171 HIS A N 1
ATOM 1398 C CA . HIS A 1 171 ? 14.754 4.742 -21.712 1.00 87.06 171 HIS A CA 1
ATOM 1399 C C . HIS A 1 171 ? 14.228 4.081 -22.984 1.00 87.06 171 HIS A C 1
ATOM 1401 O O . HIS A 1 171 ? 15.036 3.733 -23.835 1.00 87.06 171 HIS A O 1
ATOM 1407 N N . LEU A 1 172 ? 12.913 3.933 -23.132 1.00 86.38 172 LEU A N 1
ATOM 1408 C CA . LEU A 1 172 ? 12.304 3.342 -24.322 1.00 86.38 172 LEU A CA 1
ATOM 1409 C C . LEU A 1 172 ? 12.505 4.212 -25.564 1.00 86.38 172 LEU A C 1
ATOM 1411 O O . LEU A 1 172 ? 12.730 3.668 -26.635 1.00 86.38 172 LEU A O 1
ATOM 1415 N N . CYS A 1 173 ? 12.472 5.539 -25.430 1.00 82.75 173 CYS A N 1
ATOM 1416 C CA . CYS A 1 173 ? 12.750 6.454 -26.537 1.00 82.75 173 CYS A CA 1
ATOM 1417 C C . CYS A 1 173 ? 14.234 6.464 -26.936 1.00 82.75 173 CYS A C 1
ATOM 1419 O O . CYS A 1 173 ? 14.548 6.528 -28.119 1.00 82.75 173 CYS A O 1
ATOM 1421 N N . ASN A 1 174 ? 15.154 6.417 -25.967 1.00 82.38 174 ASN A N 1
ATOM 1422 C CA . ASN A 1 174 ? 16.595 6.515 -26.237 1.00 82.38 174 ASN A CA 1
ATOM 1423 C C . ASN A 1 174 ? 17.246 5.164 -26.568 1.00 82.38 174 ASN A C 1
ATOM 1425 O O . ASN A 1 174 ? 18.269 5.114 -27.247 1.00 82.38 174 ASN A O 1
ATOM 1429 N N . ARG A 1 175 ? 16.691 4.071 -26.045 1.00 81.94 175 ARG A N 1
ATOM 1430 C CA . ARG A 1 175 ? 17.141 2.691 -26.247 1.00 81.94 175 ARG A CA 1
ATOM 1431 C C . ARG A 1 175 ? 15.956 1.832 -26.660 1.00 81.94 175 ARG A C 1
ATOM 1433 O O . ARG A 1 175 ? 15.592 0.876 -25.974 1.00 81.94 175 ARG A O 1
ATOM 1440 N N . ASP A 1 176 ? 15.342 2.202 -27.774 1.00 79.00 176 ASP A N 1
ATOM 1441 C CA . ASP A 1 176 ? 14.316 1.371 -28.381 1.00 79.00 176 ASP A CA 1
ATOM 1442 C C . ASP A 1 176 ? 14.921 0.048 -28.890 1.00 79.00 176 ASP A C 1
ATOM 1444 O O . ASP A 1 176 ? 16.142 -0.141 -28.970 1.00 79.00 176 ASP A O 1
ATOM 1448 N N . ALA A 1 177 ? 14.054 -0.912 -29.218 1.00 81.50 177 ALA A N 1
ATOM 1449 C CA . ALA A 1 177 ? 14.489 -2.212 -29.722 1.00 81.50 177 ALA A CA 1
ATOM 1450 C C . ALA A 1 177 ? 15.361 -2.079 -30.984 1.00 81.50 177 ALA A C 1
ATOM 1452 O O . ALA A 1 177 ? 16.248 -2.901 -31.196 1.00 81.50 177 ALA A O 1
ATOM 1453 N N . VAL A 1 178 ? 15.150 -1.036 -31.794 1.00 83.31 178 VAL A N 1
ATOM 1454 C CA . VAL A 1 178 ? 15.930 -0.765 -33.008 1.00 83.31 178 VAL A CA 1
ATOM 1455 C C . VAL A 1 178 ? 17.341 -0.290 -32.664 1.00 83.31 178 VAL A C 1
ATOM 1457 O O . VAL A 1 178 ? 18.294 -0.805 -33.244 1.00 83.31 178 VAL A O 1
ATOM 1460 N N . CYS A 1 179 ? 17.502 0.614 -31.696 1.00 84.50 179 CYS A N 1
ATOM 1461 C CA . CYS A 1 179 ? 18.801 1.009 -31.162 1.00 84.50 179 CYS A CA 1
ATOM 1462 C C . CYS A 1 179 ? 19.547 -0.209 -30.623 1.00 84.50 179 CYS A C 1
ATOM 1464 O O . CYS A 1 179 ? 20.673 -0.442 -31.050 1.00 84.50 179 CYS A O 1
ATOM 1466 N N . LEU A 1 180 ? 18.910 -1.023 -29.772 1.00 85.31 180 LEU A N 1
ATOM 1467 C CA . LEU A 1 180 ? 19.510 -2.236 -29.197 1.00 85.31 180 LEU A CA 1
ATOM 1468 C C . LEU A 1 180 ? 19.918 -3.258 -30.268 1.00 85.31 180 LEU A C 1
ATOM 1470 O O . LEU A 1 180 ? 21.016 -3.810 -30.204 1.00 85.31 180 LEU A O 1
ATOM 1474 N N . LEU A 1 181 ? 19.069 -3.477 -31.277 1.00 86.88 181 LEU A N 1
ATOM 1475 C CA . LEU A 1 181 ? 19.409 -4.296 -32.442 1.00 86.88 181 LEU A CA 1
ATOM 1476 C C . LEU A 1 181 ? 20.589 -3.695 -33.203 1.00 86.88 181 LEU A C 1
ATOM 1478 O O . LEU A 1 181 ? 21.507 -4.419 -33.559 1.00 86.88 181 LEU A O 1
ATOM 1482 N N . GLY A 1 182 ? 20.612 -2.381 -33.411 1.00 87.88 182 GLY A N 1
ATOM 1483 C CA . GLY A 1 182 ? 21.742 -1.682 -34.011 1.00 87.88 182 GLY A CA 1
ATOM 1484 C C . GLY A 1 182 ? 23.038 -1.906 -33.234 1.00 87.88 182 GLY A C 1
ATOM 1485 O O . GLY A 1 182 ? 24.060 -2.203 -33.844 1.00 87.88 182 GLY A O 1
ATOM 1486 N N . GLU A 1 183 ? 23.009 -1.834 -31.901 1.00 86.88 183 GLU A N 1
ATOM 1487 C CA . GLU A 1 183 ? 24.188 -2.104 -31.067 1.00 86.88 183 GLU A CA 1
ATOM 1488 C C . GLU A 1 183 ? 24.649 -3.553 -31.199 1.00 86.88 183 GLU A C 1
ATOM 1490 O O . GLU A 1 183 ? 25.830 -3.798 -31.418 1.00 86.88 183 GLU A O 1
ATOM 1495 N N . PHE A 1 184 ? 23.713 -4.501 -31.152 1.00 85.69 184 PHE A N 1
ATOM 1496 C CA . PHE A 1 184 ? 24.008 -5.923 -31.301 1.00 85.69 184 PHE A CA 1
ATOM 1497 C C . PHE A 1 184 ? 24.582 -6.262 -32.684 1.00 85.69 184 PHE A C 1
ATOM 1499 O O . PHE A 1 184 ? 25.550 -7.017 -32.803 1.00 85.69 184 PHE A O 1
ATOM 1506 N N . LEU A 1 185 ? 23.995 -5.686 -33.737 1.00 86.56 185 LEU A N 1
ATOM 1507 C CA . LEU A 1 185 ? 24.390 -5.907 -35.125 1.00 86.56 185 LEU A CA 1
ATOM 1508 C C . LEU A 1 185 ? 25.701 -5.193 -35.482 1.00 86.56 185 LEU A C 1
ATOM 1510 O O . LEU A 1 185 ? 26.400 -5.674 -36.369 1.00 86.56 185 LEU A O 1
ATOM 1514 N N . ARG A 1 186 ? 26.071 -4.093 -34.802 1.00 84.56 186 ARG A N 1
ATOM 1515 C CA . ARG A 1 186 ? 27.361 -3.398 -35.013 1.00 84.56 186 ARG A CA 1
ATOM 1516 C C . ARG A 1 186 ? 28.556 -4.324 -34.825 1.00 84.56 186 ARG A C 1
ATOM 1518 O O . ARG A 1 186 ? 29.547 -4.190 -35.536 1.00 84.56 186 ARG A O 1
ATOM 1525 N N . ASP A 1 187 ? 28.438 -5.269 -33.905 1.00 78.31 187 ASP A N 1
ATOM 1526 C CA . ASP A 1 187 ? 29.519 -6.186 -33.570 1.00 78.31 187 ASP A CA 1
ATOM 1527 C C . ASP A 1 187 ? 29.539 -7.438 -34.467 1.00 78.31 187 ASP A C 1
ATOM 1529 O O . ASP A 1 187 ? 30.438 -8.274 -34.353 1.00 78.31 187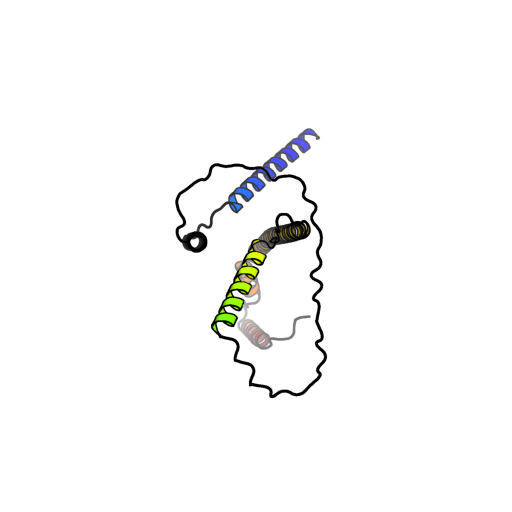 ASP A O 1
ATOM 1533 N N . ILE A 1 188 ? 28.536 -7.623 -35.336 1.00 86.44 188 ILE A N 1
ATOM 1534 C CA . ILE A 1 188 ? 28.470 -8.747 -36.278 1.00 86.44 188 ILE A CA 1
ATOM 1535 C C . ILE A 1 188 ? 29.261 -8.391 -37.546 1.00 86.44 188 ILE A C 1
ATOM 1537 O O . ILE A 1 188 ? 29.021 -7.336 -38.136 1.00 86.44 188 ILE A O 1
ATOM 1541 N N . PRO A 1 189 ? 30.190 -9.259 -37.995 1.00 88.19 189 PRO A N 1
ATOM 1542 C CA . PRO A 1 189 ? 30.918 -9.027 -39.236 1.00 88.19 189 PRO A CA 1
ATOM 1543 C C . PRO A 1 189 ? 29.949 -8.958 -40.426 1.00 88.19 189 PRO A C 1
ATOM 1545 O O . PRO A 1 189 ? 28.987 -9.729 -40.501 1.00 88.19 189 PRO A O 1
ATOM 1548 N N . LYS A 1 190 ? 30.181 -8.035 -41.364 1.00 89.00 190 LYS A N 1
ATOM 1549 C CA . LYS A 1 190 ? 29.291 -7.862 -42.514 1.00 89.00 190 LYS A CA 1
ATOM 1550 C C . LYS A 1 190 ? 29.488 -9.021 -43.494 1.00 89.00 190 LYS A C 1
ATOM 1552 O O . LYS A 1 190 ? 30.617 -9.467 -43.691 1.00 89.00 190 LYS A O 1
ATOM 1557 N N . PRO A 1 191 ? 28.435 -9.458 -44.208 1.00 87.12 191 PRO A N 1
ATOM 1558 C CA . PRO A 1 191 ? 28.563 -10.500 -45.231 1.00 87.12 191 PRO A CA 1
ATOM 1559 C C . PRO A 1 191 ? 29.511 -10.137 -46.385 1.00 87.12 191 PRO A C 1
ATOM 1561 O O . PRO A 1 191 ? 29.984 -11.016 -47.094 1.00 87.12 191 PRO A O 1
ATOM 1564 N N . SER A 1 192 ? 29.769 -8.841 -46.583 1.00 90.19 192 SER A N 1
ATOM 1565 C CA . SER A 1 192 ? 30.705 -8.310 -47.577 1.00 90.19 192 SER A CA 1
ATOM 1566 C C . SER A 1 192 ? 32.175 -8.375 -47.152 1.00 90.19 192 SER A C 1
ATOM 1568 O O . SER A 1 192 ? 33.046 -8.089 -47.971 1.00 90.19 192 SER A O 1
ATOM 1570 N N . ASP A 1 193 ? 32.463 -8.679 -45.885 1.00 91.00 193 ASP A N 1
ATOM 1571 C CA . ASP A 1 193 ? 33.831 -8.725 -45.375 1.00 91.00 193 ASP A CA 1
ATOM 1572 C C . ASP A 1 193 ? 34.554 -9.999 -45.850 1.00 91.00 193 ASP A C 1
ATOM 1574 O O . ASP A 1 193 ? 33.944 -10.982 -46.272 1.00 91.00 193 ASP A O 1
ATOM 1578 N N . ALA A 1 194 ? 35.889 -10.001 -45.802 1.00 93.88 194 ALA A N 1
ATOM 1579 C CA . ALA A 1 194 ? 36.667 -11.142 -46.279 1.00 93.88 194 ALA A CA 1
ATOM 1580 C C . ALA A 1 194 ? 36.332 -12.425 -45.477 1.00 93.88 194 ALA A C 1
ATOM 1582 O O . ALA A 1 194 ? 36.401 -12.388 -44.243 1.00 93.88 194 ALA A O 1
ATOM 1583 N N . PRO A 1 195 ? 36.077 -13.584 -46.124 1.00 93.44 195 PRO A N 1
ATOM 1584 C CA . PRO A 1 195 ? 35.627 -14.805 -45.439 1.00 93.44 195 PRO A CA 1
ATOM 1585 C C . PRO A 1 195 ? 36.538 -15.250 -44.287 1.00 93.44 195 PRO A C 1
ATOM 1587 O O . PRO A 1 195 ? 36.073 -15.627 -43.213 1.00 93.44 195 PRO A O 1
ATOM 1590 N N . ASN A 1 196 ? 37.855 -15.127 -44.477 1.00 91.56 196 ASN A N 1
ATOM 1591 C CA . ASN A 1 196 ? 38.855 -15.486 -43.469 1.00 91.56 196 ASN A CA 1
ATOM 1592 C C . ASN A 1 196 ? 38.797 -14.587 -42.224 1.00 91.56 196 ASN A C 1
ATOM 1594 O O . ASN A 1 196 ? 39.119 -15.030 -41.122 1.00 91.56 196 ASN A O 1
ATOM 1598 N N . TRP A 1 197 ? 38.416 -13.320 -42.394 1.00 90.44 197 TRP A N 1
ATOM 1599 C CA . TRP A 1 197 ? 38.260 -12.374 -41.294 1.00 90.44 197 TRP A CA 1
ATOM 1600 C C . TRP A 1 197 ? 36.947 -12.623 -40.540 1.00 90.44 197 TRP A C 1
ATOM 1602 O O . TRP A 1 197 ? 36.977 -12.727 -39.315 1.00 90.44 197 TRP A O 1
ATOM 1612 N N . ILE A 1 198 ? 35.839 -12.848 -41.264 1.00 91.81 198 ILE A N 1
ATOM 1613 C CA . ILE A 1 198 ? 34.538 -13.236 -40.687 1.00 91.81 198 ILE A CA 1
ATOM 1614 C C . ILE A 1 198 ? 34.704 -14.466 -39.786 1.00 91.81 198 ILE A C 1
ATOM 1616 O O . ILE A 1 198 ? 34.292 -14.455 -38.627 1.00 91.81 198 ILE A O 1
ATOM 1620 N N . TRP A 1 199 ? 35.367 -15.508 -40.294 1.00 90.38 199 TRP A N 1
ATOM 1621 C CA . TRP A 1 199 ? 35.574 -16.759 -39.567 1.00 90.38 199 TRP A CA 1
ATOM 1622 C C . TRP A 1 199 ? 36.377 -16.573 -38.272 1.00 90.38 199 TRP A C 1
ATOM 1624 O O . TRP A 1 199 ? 35.992 -17.087 -37.221 1.00 90.38 199 TRP A O 1
ATOM 1634 N N . LYS A 1 200 ? 37.457 -15.779 -38.307 1.00 89.06 200 LYS A N 1
ATOM 1635 C CA . LYS A 1 200 ? 38.240 -15.442 -37.105 1.00 89.06 200 LYS A CA 1
ATOM 1636 C C . LYS A 1 200 ? 37.398 -14.706 -36.063 1.00 89.06 200 LYS A C 1
ATOM 1638 O O . LYS A 1 200 ? 37.506 -15.011 -34.876 1.00 89.06 200 LYS A O 1
ATOM 1643 N N . GLN A 1 201 ? 36.548 -13.781 -36.502 1.00 87.62 201 GLN A N 1
ATOM 1644 C CA . GLN A 1 201 ? 35.717 -12.981 -35.609 1.00 87.62 201 GLN A CA 1
ATOM 1645 C C . GLN A 1 201 ? 34.600 -13.804 -34.958 1.00 87.62 201 GLN A C 1
ATOM 1647 O O . GLN A 1 201 ? 34.352 -13.662 -33.762 1.00 87.62 201 GLN A O 1
ATOM 1652 N N . LEU A 1 202 ? 33.982 -14.726 -35.701 1.00 86.38 202 LEU A N 1
ATOM 1653 C CA . LEU A 1 202 ? 32.999 -15.666 -35.151 1.00 86.38 202 LEU A CA 1
ATOM 1654 C C . LEU A 1 202 ? 33.631 -16.599 -34.107 1.00 86.38 202 LEU A C 1
ATOM 1656 O O . LEU A 1 202 ? 33.114 -16.715 -32.997 1.00 86.38 202 LEU A O 1
ATOM 1660 N N . GLN A 1 203 ? 34.807 -17.165 -34.397 1.00 87.94 203 GLN A N 1
ATOM 1661 C CA . GLN A 1 203 ? 35.533 -18.016 -33.444 1.00 87.94 203 GLN A CA 1
ATOM 1662 C C . GLN A 1 203 ? 36.010 -17.271 -32.188 1.00 87.94 203 GLN A C 1
ATOM 1664 O O . GLN A 1 203 ? 36.163 -17.878 -31.126 1.00 87.94 203 GLN A O 1
ATOM 1669 N N . ALA A 1 204 ? 36.326 -15.978 -32.295 1.00 85.00 204 ALA A N 1
ATOM 1670 C CA . ALA A 1 204 ? 36.676 -15.156 -31.139 1.00 85.00 204 ALA A CA 1
ATOM 1671 C C . ALA A 1 204 ? 35.459 -14.949 -30.218 1.00 85.00 204 ALA A C 1
ATOM 1673 O O . ALA A 1 204 ? 35.587 -15.020 -28.997 1.00 85.00 204 ALA A O 1
ATOM 1674 N N . AR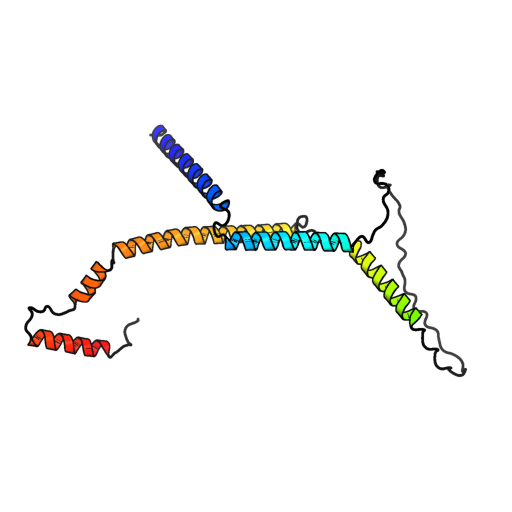G A 1 205 ? 34.262 -14.779 -30.794 1.00 80.00 205 ARG A N 1
ATOM 1675 C CA . ARG A 1 205 ? 33.011 -14.605 -30.038 1.00 80.00 205 ARG A CA 1
ATOM 1676 C C . ARG A 1 205 ? 32.527 -15.893 -29.382 1.00 80.00 205 ARG A C 1
ATOM 1678 O O . ARG A 1 205 ? 32.139 -15.858 -28.217 1.00 80.00 205 ARG A O 1
ATOM 1685 N N . GLU A 1 206 ? 32.608 -17.031 -30.071 1.00 78.25 206 GLU A N 1
ATOM 1686 C CA . GLU A 1 206 ? 32.292 -18.338 -29.470 1.00 78.25 206 GLU A CA 1
ATOM 1687 C C . GLU A 1 206 ? 33.121 -18.593 -28.205 1.00 78.25 206 GLU A C 1
ATOM 1689 O O . GLU A 1 206 ? 32.596 -19.088 -27.210 1.00 78.25 206 GLU A O 1
ATOM 1694 N N . ARG A 1 207 ? 34.391 -18.167 -28.204 1.00 74.38 207 ARG A N 1
ATOM 1695 C CA . ARG A 1 207 ? 35.282 -18.268 -27.041 1.00 74.38 207 ARG A CA 1
ATOM 1696 C C . ARG A 1 207 ? 34.925 -17.295 -25.912 1.00 74.38 207 ARG A C 1
ATOM 1698 O O . ARG A 1 207 ? 34.950 -17.704 -24.757 1.00 74.38 207 ARG A O 1
ATOM 1705 N N . CYS A 1 208 ? 34.536 -16.053 -26.213 1.00 63.69 208 CYS A N 1
ATOM 1706 C CA . CYS A 1 208 ? 34.054 -15.103 -25.195 1.00 63.69 208 CYS A CA 1
ATOM 1707 C C . CYS A 1 208 ? 32.741 -15.545 -24.530 1.00 63.69 208 CYS A C 1
ATOM 1709 O O . CYS A 1 208 ? 32.541 -15.302 -23.346 1.00 63.69 208 CYS A O 1
ATOM 1711 N N . THR A 1 209 ? 31.855 -16.221 -25.264 1.00 60.34 209 THR A N 1
ATOM 1712 C CA . THR A 1 209 ? 30.555 -16.667 -24.724 1.00 60.34 209 THR A CA 1
ATOM 1713 C C . THR A 1 209 ? 30.696 -17.869 -23.773 1.00 60.34 209 THR A C 1
ATOM 1715 O O . THR A 1 209 ? 29.790 -18.155 -22.996 1.00 60.34 209 THR A O 1
ATOM 1718 N N . GLN A 1 210 ? 31.845 -18.556 -23.793 1.00 58.56 210 GLN A N 1
ATOM 1719 C CA . GLN A 1 210 ? 32.152 -19.708 -22.935 1.00 58.56 210 GLN A CA 1
ATOM 1720 C C . GLN A 1 210 ? 32.812 -19.337 -21.591 1.00 58.56 210 GLN A C 1
ATOM 1722 O O . GLN A 1 210 ? 33.077 -20.231 -20.790 1.00 58.56 210 GLN A O 1
ATOM 1727 N N . GLN A 1 211 ? 33.038 -18.049 -21.295 1.00 55.47 211 GLN A N 1
ATOM 1728 C CA . GLN A 1 211 ? 33.474 -17.588 -19.968 1.00 55.47 211 GLN A CA 1
ATOM 1729 C C . GLN A 1 211 ? 32.429 -16.663 -19.320 1.00 55.47 211 GLN A C 1
ATOM 1731 O O . GLN A 1 211 ? 32.553 -15.439 -19.390 1.00 55.47 211 GLN A O 1
ATOM 1736 N N . PRO A 1 212 ? 31.391 -17.207 -18.658 1.00 47.94 212 PRO A N 1
ATOM 1737 C CA . PRO A 1 212 ? 30.494 -16.411 -17.839 1.00 47.94 212 PRO A CA 1
ATOM 1738 C C . PRO A 1 212 ? 31.103 -16.257 -16.441 1.00 47.94 212 PRO A C 1
ATOM 1740 O O . PRO A 1 212 ? 30.895 -17.087 -15.560 1.00 47.94 212 PRO A O 1
ATOM 1743 N N . GLY A 1 213 ? 31.869 -15.191 -16.236 1.00 53.19 213 GLY A N 1
ATOM 1744 C CA . GLY A 1 213 ? 32.294 -14.780 -14.900 1.00 53.19 213 GLY A CA 1
ATOM 1745 C C . GLY A 1 213 ? 33.695 -14.207 -14.893 1.00 53.19 213 GLY A C 1
ATOM 1746 O O . GLY A 1 213 ? 34.645 -14.974 -14.839 1.00 53.19 213 GLY A O 1
ATOM 1747 N N . LEU A 1 214 ? 33.786 -12.877 -14.964 1.00 47.31 214 LEU A N 1
ATOM 1748 C CA . LEU A 1 214 ? 34.810 -12.000 -14.368 1.00 47.31 214 LEU A CA 1
ATOM 1749 C C . LEU A 1 214 ? 34.778 -10.649 -15.100 1.00 47.31 214 LEU A C 1
ATOM 1751 O O . LEU A 1 214 ? 35.651 -10.342 -15.902 1.00 47.31 214 LEU A O 1
ATOM 1755 N N . ALA A 1 215 ? 33.732 -9.858 -14.858 1.00 43.75 215 ALA A N 1
ATOM 1756 C CA . ALA A 1 215 ? 33.751 -8.412 -15.094 1.00 43.75 215 ALA A CA 1
ATOM 1757 C C . ALA A 1 215 ? 32.546 -7.769 -14.389 1.00 43.75 215 ALA A C 1
ATOM 1759 O O . ALA A 1 215 ? 31.555 -7.403 -15.018 1.00 43.75 215 ALA A O 1
ATOM 1760 N N . ALA A 1 216 ? 32.618 -7.700 -13.062 1.00 39.09 216 ALA A N 1
ATOM 1761 C CA . ALA A 1 216 ? 31.823 -6.785 -12.255 1.00 39.09 216 ALA A CA 1
ATOM 1762 C C . ALA A 1 216 ? 32.682 -6.359 -11.055 1.00 39.09 216 ALA A C 1
ATOM 1764 O O . ALA A 1 216 ? 32.622 -6.983 -10.000 1.00 39.09 216 ALA A O 1
ATOM 1765 N N . GLU A 1 217 ? 33.505 -5.335 -11.271 1.00 33.50 217 GLU A N 1
ATOM 1766 C CA . GLU A 1 217 ? 33.948 -4.362 -10.264 1.00 33.50 217 GLU A CA 1
ATOM 1767 C C . GLU A 1 217 ? 33.821 -2.964 -10.875 1.00 33.50 217 GLU A C 1
ATOM 1769 O O . GLU A 1 217 ? 34.147 -2.826 -12.079 1.00 33.50 217 GLU A O 1
#

Radius of gyration: 41.25 Å; chains: 1; bounding box: 85×82×119 Å

Secondary structure (DSSP, 8-state):
-HHHHHHHHHHHHHHHHHHHHHHHHHHT-----HHHHHHHHHHHHHHHHHHHHHHHHS-------------PPPP------------------------PPPPPPPHHHHHHHHHHHHHHHHHHHHTS----TTT-HHHHHHHHHHHHHHHHHHHHHHHHHHHHHHHHHHHHHHS-HHHHHHHHHHTSPPTTS-HHHHHHHHHHHHHHHT-------

pLDDT: mean 73.1, std 20.85, range [31.75, 98.5]